Protein AF-0000000075575809 (afdb_homodimer)

Organism: Acetobacterium woodii (strain ATCC 29683 / DSM 1030 / JCM 2381 / KCTC 1655 / WB1) (NCBI:txid931626)

Structure (mmCIF, N/CA/C/O backbone):
data_AF-0000000075575809-model_v1
#
loop_
_entity.id
_entity.type
_entity.pdbx_description
1 polymer 'Phage protein'
#
loop_
_atom_site.group_PDB
_atom_site.id
_atom_site.type_symbol
_atom_site.label_atom_id
_atom_site.label_alt_id
_atom_site.label_comp_id
_atom_site.label_asym_id
_atom_site.label_entity_id
_atom_site.label_seq_id
_atom_site.pdbx_PDB_ins_code
_atom_site.Cartn_x
_atom_site.Cartn_y
_atom_site.Cartn_z
_atom_site.occupancy
_atom_site.B_iso_or_equiv
_atom_site.auth_seq_id
_atom_site.auth_comp_id
_atom_site.auth_asym_id
_atom_site.auth_atom_id
_atom_site.pdbx_PDB_model_num
ATOM 1 N N . MET A 1 1 ? -0.165 0.931 23.25 1 68.5 1 MET A N 1
ATOM 2 C CA . MET A 1 1 ? -0.424 1.181 21.844 1 68.5 1 MET A CA 1
ATOM 3 C C . MET A 1 1 ? -1.849 0.784 21.469 1 68.5 1 MET A C 1
ATOM 5 O O . MET A 1 1 ? -2.357 -0.233 21.938 1 68.5 1 MET A O 1
ATOM 9 N N . ILE A 1 2 ? -2.594 1.778 20.953 1 81.38 2 ILE A N 1
ATOM 10 C CA . ILE A 1 2 ? -3.982 1.48 20.625 1 81.38 2 ILE A CA 1
ATOM 11 C C . ILE A 1 2 ? -4.039 0.525 19.438 1 81.38 2 ILE A C 1
ATOM 13 O O . ILE A 1 2 ? -3.439 0.792 18.391 1 81.38 2 ILE A O 1
ATOM 17 N N . LYS A 1 3 ? -4.625 -0.598 19.688 1 85.5 3 LYS A N 1
ATOM 18 C CA . LYS A 1 3 ? -4.695 -1.633 18.672 1 85.5 3 LYS A CA 1
ATOM 19 C C . LYS A 1 3 ? -5.828 -1.353 17.688 1 85.5 3 LYS A C 1
ATOM 21 O O . LYS A 1 3 ? -6.898 -0.881 18.078 1 85.5 3 LYS A O 1
ATOM 26 N N . PRO A 1 4 ? -5.672 -1.709 16.406 1 91.62 4 PRO A N 1
ATOM 27 C CA . PRO A 1 4 ? -6.758 -1.592 15.438 1 91.62 4 PRO A CA 1
ATOM 28 C C . PRO A 1 4 ? -7.953 -2.48 15.773 1 91.62 4 PRO A C 1
ATOM 30 O O . PRO A 1 4 ? -7.82 -3.434 16.547 1 91.62 4 PRO A O 1
ATOM 33 N N . LEU A 1 5 ? -9.016 -2.145 15.219 1 93.31 5 LEU A N 1
ATOM 34 C CA . LEU A 1 5 ? -10.227 -2.93 15.453 1 93.31 5 LEU A CA 1
ATOM 35 C C . LEU A 1 5 ? -10.016 -4.383 15.039 1 93.31 5 LEU A C 1
ATOM 37 O O . LEU A 1 5 ? -9.398 -4.656 14.008 1 93.31 5 LEU A O 1
ATOM 41 N N . LYS A 1 6 ? -10.523 -5.266 15.961 1 94.62 6 LYS A N 1
ATOM 42 C CA . LYS A 1 6 ? -10.633 -6.648 15.508 1 94.62 6 LYS A CA 1
ATOM 43 C C . LYS A 1 6 ? -11.719 -6.789 14.438 1 94.62 6 LYS A C 1
ATOM 45 O O . LYS A 1 6 ? -12.633 -5.969 14.367 1 94.62 6 LYS A O 1
ATOM 50 N N . LEU A 1 7 ? -11.609 -7.812 13.594 1 95.81 7 LEU A N 1
ATOM 51 C CA . LEU A 1 7 ? -12.539 -8.008 12.484 1 95.81 7 LEU A CA 1
ATOM 52 C C . LEU A 1 7 ? -13.977 -8.07 12.984 1 95.81 7 LEU A C 1
ATOM 54 O O . LEU A 1 7 ? -14.883 -7.496 12.375 1 95.81 7 LEU A O 1
ATOM 58 N N . THR A 1 8 ? -14.164 -8.742 14.109 1 95.81 8 THR A N 1
ATOM 59 C CA . THR A 1 8 ? -15.5 -8.891 14.672 1 95.81 8 THR A CA 1
ATOM 60 C C . THR A 1 8 ? -16.062 -7.531 15.078 1 95.81 8 THR A C 1
ATOM 62 O O . THR A 1 8 ? -17.234 -7.238 14.812 1 95.81 8 THR A O 1
ATOM 65 N N . ASP A 1 9 ? -15.289 -6.664 15.695 1 96.06 9 ASP A N 1
ATOM 66 C CA . ASP A 1 9 ? -15.719 -5.332 16.109 1 96.06 9 ASP A CA 1
ATOM 67 C C . ASP A 1 9 ? -15.953 -4.43 14.906 1 96.06 9 ASP A C 1
ATOM 69 O O . ASP A 1 9 ? -16.859 -3.598 14.914 1 96.06 9 ASP A O 1
ATOM 73 N N . LEU A 1 10 ? -15.062 -4.578 13.891 1 97.12 10 LEU A N 1
ATOM 74 C CA . LEU A 1 10 ? -15.266 -3.828 12.656 1 97.12 10 LEU A CA 1
ATOM 75 C C . LEU A 1 10 ? -16.656 -4.109 12.078 1 97.12 10 LEU A C 1
ATOM 77 O O . LEU A 1 10 ? -17.391 -3.182 11.758 1 97.12 10 LEU A O 1
ATOM 81 N N . LYS A 1 11 ? -16.953 -5.414 11.961 1 97.19 11 LYS A N 1
ATOM 82 C CA . LYS A 1 11 ? -18.234 -5.797 11.383 1 97.19 11 LYS A CA 1
ATOM 83 C C . LYS A 1 11 ? -19.391 -5.242 12.211 1 97.19 11 LYS A C 1
ATOM 85 O O . LYS A 1 11 ? -20.406 -4.809 11.656 1 97.19 11 LYS A O 1
ATOM 90 N N . LYS A 1 12 ? -19.188 -5.254 13.547 1 97.06 12 LYS A N 1
ATOM 91 C CA . LYS A 1 12 ? -20.203 -4.684 14.422 1 97.06 12 LYS A CA 1
ATOM 92 C C . LYS A 1 12 ? -20.422 -3.205 14.117 1 97.06 12 LYS A C 1
ATOM 94 O O . LYS A 1 12 ? -21.578 -2.75 14.023 1 97.06 12 LYS A O 1
ATOM 99 N N . GLU A 1 13 ? -19.359 -2.439 13.984 1 96.81 13 GLU A N 1
ATOM 100 C CA . GLU A 1 13 ? -19.438 -1.016 13.68 1 96.81 13 GLU A CA 1
ATOM 101 C C . GLU A 1 13 ? -20.062 -0.786 12.305 1 96.81 13 GLU A C 1
ATOM 103 O O . GLU A 1 13 ? -20.875 0.123 12.125 1 96.81 13 GLU A O 1
ATOM 108 N N . LEU A 1 14 ? -19.75 -1.635 11.32 1 97.69 14 LEU A N 1
ATOM 109 C CA . LEU A 1 14 ? -20.25 -1.493 9.953 1 97.69 14 LEU A CA 1
ATOM 110 C C . LEU A 1 14 ? -21.75 -1.79 9.891 1 97.69 14 LEU A C 1
ATOM 112 O O . LEU A 1 14 ? -22.469 -1.184 9.102 1 97.69 14 LEU A O 1
ATOM 116 N N . ASN A 1 15 ? -22.141 -2.689 10.734 1 97.25 15 ASN A N 1
ATOM 117 C CA . ASN A 1 15 ? -23.547 -3.094 10.719 1 97.25 15 ASN A CA 1
ATOM 118 C C . ASN A 1 15 ? -24.453 -1.989 11.258 1 97.25 15 ASN A C 1
ATOM 120 O O . ASN A 1 15 ? -25.672 -2.043 11.086 1 97.25 15 ASN A O 1
ATOM 124 N N . LYS A 1 16 ? -23.859 -1.022 11.922 1 96.88 16 LYS A N 1
ATOM 125 C CA . LYS A 1 16 ? -24.625 0.131 12.391 1 96.88 16 LYS A CA 1
ATOM 126 C C . LYS A 1 16 ? -24.844 1.136 11.266 1 96.88 16 LYS A C 1
ATOM 128 O O . LYS A 1 16 ? -25.656 2.059 11.398 1 96.88 16 LYS A O 1
ATOM 133 N N . LEU A 1 17 ? -24.203 0.974 10.164 1 96.62 17 LEU A N 1
ATOM 134 C CA . LEU A 1 17 ? -24.266 1.908 9.047 1 96.62 17 LEU A CA 1
ATOM 135 C C . LEU A 1 17 ? -25.297 1.446 8.016 1 96.62 17 LEU A C 1
ATOM 137 O O . LEU A 1 17 ? -25.562 0.249 7.891 1 96.62 17 LEU A O 1
ATOM 141 N N . ASP A 1 18 ? -25.906 2.373 7.289 1 96.06 18 ASP A N 1
ATOM 142 C CA . ASP A 1 18 ? -26.844 1.995 6.234 1 96.06 18 ASP A CA 1
ATOM 143 C C . ASP A 1 18 ? -26.109 1.717 4.922 1 96.06 18 ASP A C 1
ATOM 145 O O . ASP A 1 18 ? -24.891 1.85 4.852 1 96.06 18 ASP A O 1
ATOM 149 N N . GLN A 1 19 ? -26.797 1.269 3.951 1 96.31 19 GLN A N 1
ATOM 150 C CA . GLN A 1 19 ? -26.203 0.85 2.682 1 96.31 19 GLN A CA 1
ATOM 151 C C . GLN A 1 19 ? -25.453 1.998 2.018 1 96.31 19 GLN A C 1
ATOM 153 O O . GLN A 1 19 ? -24.359 1.801 1.472 1 96.31 19 GLN A O 1
ATOM 158 N N . LYS A 1 20 ? -26.047 3.127 2.049 1 96.69 20 LYS A N 1
ATOM 159 C CA . LYS A 1 20 ? -25.438 4.297 1.427 1 96.69 20 LYS A CA 1
ATOM 160 C C . LYS A 1 20 ? -24.094 4.613 2.068 1 96.69 20 LYS A C 1
ATOM 162 O O . LYS A 1 20 ? -23.109 4.902 1.369 1 96.69 20 LYS A O 1
ATOM 167 N N . GLN A 1 21 ? -24 4.547 3.352 1 97.31 21 GLN A N 1
ATOM 168 C CA . GLN A 1 21 ? -22.781 4.812 4.094 1 97.31 21 GLN A CA 1
ATOM 169 C C . GLN A 1 21 ? -21.703 3.773 3.781 1 97.31 21 GLN A C 1
ATOM 171 O O . GLN A 1 21 ? -20.531 4.113 3.619 1 97.31 21 GLN A O 1
ATOM 176 N N . LEU A 1 22 ? -22.109 2.541 3.674 1 98.12 22 LEU A N 1
ATOM 177 C CA . LEU A 1 22 ? -21.188 1.468 3.359 1 98.12 22 LEU A CA 1
ATOM 178 C C . LEU A 1 22 ? -20.609 1.637 1.955 1 98.12 22 LEU A C 1
ATOM 180 O O . LEU A 1 22 ? -19.406 1.458 1.742 1 98.12 22 LEU A O 1
ATOM 184 N N . VAL A 1 23 ? -21.453 2.008 1.045 1 98.31 23 VAL A N 1
ATOM 185 C CA . VAL A 1 23 ? -21.016 2.227 -0.332 1 98.31 23 VAL A CA 1
ATOM 186 C C . VAL A 1 23 ? -20.016 3.377 -0.383 1 98.31 23 VAL A C 1
ATOM 188 O O . VAL A 1 23 ? -19 3.297 -1.085 1 98.31 23 VAL A O 1
ATOM 191 N N . GLU A 1 24 ? -20.25 4.395 0.406 1 97.44 24 GLU A N 1
ATOM 192 C CA . GLU A 1 24 ? -19.344 5.539 0.443 1 97.44 24 GLU A CA 1
ATOM 193 C C . GLU A 1 24 ? -17.984 5.152 1.02 1 97.44 24 GLU A C 1
ATOM 195 O O . GLU A 1 24 ? -16.953 5.637 0.563 1 97.44 24 GLU A O 1
ATOM 200 N N . ILE A 1 25 ? -18.016 4.328 2.006 1 97.44 25 ILE A N 1
ATOM 201 C CA . ILE A 1 25 ? -16.766 3.836 2.596 1 97.44 25 ILE A CA 1
ATOM 202 C C . ILE A 1 25 ? -15.969 3.074 1.544 1 97.44 25 ILE A C 1
ATOM 204 O O . ILE A 1 25 ? -14.773 3.33 1.361 1 97.44 25 ILE A O 1
ATOM 208 N N . ILE A 1 26 ? -16.609 2.156 0.831 1 98.31 26 ILE A N 1
ATOM 209 C CA . ILE A 1 26 ? -15.938 1.35 -0.18 1 98.31 26 ILE A CA 1
ATOM 210 C C . ILE A 1 26 ? -15.43 2.252 -1.303 1 98.31 26 ILE A C 1
ATOM 212 O O . ILE A 1 26 ? -14.305 2.078 -1.785 1 98.31 26 ILE A O 1
ATOM 216 N N . ALA A 1 27 ? -16.234 3.197 -1.677 1 97.88 27 ALA A N 1
ATOM 217 C CA . ALA A 1 27 ? -15.852 4.137 -2.727 1 97.88 27 ALA A CA 1
ATOM 218 C C . ALA A 1 27 ? -14.617 4.93 -2.322 1 97.88 27 ALA A C 1
ATOM 220 O O . ALA A 1 27 ? -13.727 5.16 -3.141 1 97.88 27 ALA A O 1
ATOM 221 N N . ASN A 1 28 ? -14.617 5.383 -1.083 1 96.25 28 ASN A N 1
ATOM 222 C CA . ASN A 1 28 ? -13.469 6.121 -0.577 1 96.25 28 ASN A CA 1
ATOM 223 C C . ASN A 1 28 ? -12.203 5.266 -0.582 1 96.25 28 ASN A C 1
ATOM 225 O O . ASN A 1 28 ? -11.133 5.738 -0.956 1 96.25 28 ASN A O 1
ATOM 229 N N . LEU A 1 29 ? -12.305 4.047 -0.163 1 97.56 29 LEU A N 1
ATOM 230 C CA . LEU A 1 29 ? -11.18 3.123 -0.213 1 97.56 29 LEU A CA 1
ATOM 231 C C . LEU A 1 29 ? -10.711 2.914 -1.649 1 97.56 29 LEU A C 1
ATOM 233 O O . LEU A 1 29 ? -9.508 2.936 -1.924 1 97.56 29 LEU A O 1
ATOM 237 N N . TYR A 1 30 ? -11.633 2.713 -2.545 1 97.5 30 TYR A N 1
ATOM 238 C CA . TYR A 1 30 ? -11.352 2.508 -3.961 1 97.5 30 TYR A CA 1
ATOM 239 C C . TYR A 1 30 ? -10.562 3.676 -4.535 1 97.5 30 TYR A C 1
ATOM 241 O O . TYR A 1 30 ? -9.609 3.477 -5.289 1 97.5 30 TYR A O 1
ATOM 249 N N . LYS A 1 31 ? -10.883 4.875 -4.156 1 95.88 31 LYS A N 1
ATOM 250 C CA . LYS A 1 31 ? -10.281 6.094 -4.688 1 95.88 31 LYS A CA 1
ATOM 251 C C . LYS A 1 31 ? -8.883 6.305 -4.133 1 95.88 31 LYS A C 1
ATOM 253 O O . LYS A 1 31 ? -8 6.816 -4.828 1 95.88 31 LYS A O 1
ATOM 258 N N . ASN A 1 32 ? -8.695 5.891 -2.924 1 94.56 32 ASN A N 1
ATOM 259 C CA . ASN A 1 32 ? -7.492 6.344 -2.23 1 94.56 32 ASN A CA 1
ATOM 260 C C . ASN A 1 32 ? -6.52 5.195 -1.98 1 94.56 32 ASN A C 1
ATOM 262 O O . ASN A 1 32 ? -5.434 5.402 -1.436 1 94.56 32 ASN A O 1
ATOM 266 N N . ASP A 1 33 ? -6.855 4.016 -2.389 1 95.62 33 ASP A N 1
ATOM 267 C CA . ASP A 1 33 ? -6.016 2.844 -2.162 1 95.62 33 ASP A CA 1
ATOM 268 C C . ASP A 1 33 ? -5.98 1.946 -3.396 1 95.62 33 ASP A C 1
ATOM 270 O O . ASP A 1 33 ? -6.969 1.275 -3.711 1 95.62 33 ASP A O 1
ATOM 274 N N . GLN A 1 34 ? -4.84 1.895 -3.982 1 94 34 GLN A N 1
ATOM 275 C CA . GLN A 1 34 ? -4.695 1.152 -5.23 1 94 34 GLN A CA 1
ATOM 276 C C . GLN A 1 34 ? -4.973 -0.334 -5.023 1 94 34 GLN A C 1
ATOM 278 O O . GLN A 1 34 ? -5.59 -0.981 -5.871 1 94 34 GLN A O 1
ATOM 283 N N . ARG A 1 35 ? -4.441 -0.902 -3.99 1 94.69 35 ARG A N 1
ATOM 284 C CA . ARG A 1 35 ? -4.684 -2.316 -3.727 1 94.69 35 ARG A CA 1
ATOM 285 C C . ARG A 1 35 ? -6.176 -2.596 -3.564 1 94.69 35 ARG A C 1
ATOM 287 O O . ARG A 1 35 ? -6.703 -3.547 -4.145 1 94.69 35 ARG A O 1
ATOM 294 N N . ALA A 1 36 ? -6.855 -1.771 -2.764 1 96.19 36 ALA A N 1
ATOM 295 C CA . ALA A 1 36 ? -8.305 -1.895 -2.615 1 96.19 36 ALA A CA 1
ATOM 296 C C . ALA A 1 36 ? -9.008 -1.801 -3.969 1 96.19 36 ALA A C 1
ATOM 298 O O . ALA A 1 36 ? -9.938 -2.557 -4.246 1 96.19 36 ALA A O 1
ATOM 299 N N . LYS A 1 37 ? -8.531 -0.915 -4.773 1 95.75 37 LYS A N 1
ATOM 300 C CA . LYS A 1 37 ? -9.078 -0.75 -6.117 1 95.75 37 LYS A CA 1
ATOM 301 C C . LYS A 1 37 ? -8.953 -2.039 -6.926 1 95.75 37 LYS A C 1
ATOM 303 O O . LYS A 1 37 ? -9.93 -2.504 -7.52 1 95.75 37 LYS A O 1
ATOM 308 N N . ASP A 1 38 ? -7.773 -2.609 -6.91 1 95.25 38 ASP A N 1
ATOM 309 C CA . ASP A 1 38 ? -7.535 -3.84 -7.66 1 95.25 38 ASP A CA 1
ATOM 310 C C . ASP A 1 38 ? -8.375 -4.988 -7.113 1 95.25 38 ASP A C 1
ATOM 312 O O . ASP A 1 38 ? -8.945 -5.77 -7.879 1 95.25 38 ASP A O 1
ATOM 316 N N . MET A 1 39 ? -8.469 -5.078 -5.797 1 95.5 39 MET A N 1
ATOM 317 C CA . MET A 1 39 ? -9.266 -6.125 -5.164 1 95.5 39 MET A CA 1
ATOM 318 C C . MET A 1 39 ? -10.734 -6.02 -5.582 1 95.5 39 MET A C 1
ATOM 320 O O . MET A 1 39 ? -11.367 -7.027 -5.891 1 95.5 39 MET A O 1
ATOM 324 N N . LEU A 1 40 ? -11.203 -4.812 -5.586 1 96.62 40 LEU A N 1
ATOM 325 C CA . LEU A 1 40 ? -12.602 -4.586 -5.934 1 96.62 40 LEU A CA 1
ATOM 326 C C . LEU A 1 40 ? -12.852 -4.871 -7.414 1 96.62 40 LEU A C 1
ATOM 328 O O . LEU A 1 40 ? -13.852 -5.488 -7.77 1 96.62 40 LEU A O 1
ATOM 332 N N . CYS A 1 41 ? -11.953 -4.496 -8.242 1 95.88 41 CYS A N 1
ATOM 333 C CA . CYS A 1 41 ? -12.094 -4.734 -9.68 1 95.88 41 CYS A CA 1
ATOM 334 C C . CYS A 1 41 ? -12.023 -6.227 -9.992 1 95.88 41 CYS A C 1
ATOM 336 O O . CYS A 1 41 ? -12.75 -6.719 -10.852 1 95.88 41 CYS A O 1
ATOM 338 N N . VAL A 1 42 ? -11.172 -6.934 -9.344 1 94.25 42 VAL A N 1
ATOM 339 C CA . VAL A 1 42 ? -11.078 -8.383 -9.508 1 94.25 42 VAL A CA 1
ATOM 340 C C . VAL A 1 42 ? -12.422 -9.023 -9.156 1 94.25 42 VAL A C 1
ATOM 342 O O . VAL A 1 42 ? -12.883 -9.938 -9.852 1 94.25 42 VAL A O 1
ATOM 345 N N . ARG A 1 43 ? -13.008 -8.516 -8.125 1 92.25 43 ARG A N 1
ATOM 346 C CA . ARG A 1 43 ? -14.266 -9.07 -7.629 1 92.25 43 ARG A CA 1
ATOM 347 C C . ARG A 1 43 ? -15.43 -8.711 -8.547 1 92.25 43 ARG A C 1
ATOM 349 O O . ARG A 1 43 ? -16.328 -9.523 -8.781 1 92.25 43 ARG A O 1
ATOM 356 N N . LEU A 1 44 ? -15.336 -7.527 -9.164 1 93.5 44 LEU A N 1
ATOM 357 C CA . LEU A 1 44 ? -16.547 -6.988 -9.781 1 93.5 44 LEU A CA 1
ATOM 358 C C . LEU A 1 44 ? -16.453 -7.062 -11.305 1 93.5 44 LEU A C 1
ATOM 360 O O . LEU A 1 44 ? -17.484 -7.055 -11.984 1 93.5 44 LEU A O 1
ATOM 364 N N . MET A 1 45 ? -15.266 -7.012 -11.914 1 91.06 45 MET A N 1
ATOM 365 C CA . MET A 1 45 ? -15.125 -6.895 -13.359 1 91.06 45 MET A CA 1
ATOM 366 C C . MET A 1 45 ? -14.891 -8.258 -14 1 91.06 45 MET A C 1
ATOM 368 O O . MET A 1 45 ? -14.945 -8.398 -15.219 1 91.06 45 MET A O 1
ATOM 372 N N . GLY A 1 46 ? -14.602 -9.297 -13.336 1 84.69 46 GLY A N 1
ATOM 373 C CA . GLY A 1 46 ? -14.57 -10.648 -13.867 1 84.69 46 GLY A CA 1
ATOM 374 C C . GLY A 1 46 ? -13.211 -11.039 -14.414 1 84.69 46 GLY A C 1
ATOM 375 O O . GLY A 1 46 ? -12.18 -10.508 -13.992 1 84.69 46 GLY A O 1
ATOM 376 N N . GLU A 1 47 ? -13.203 -11.914 -15.523 1 91.62 47 GLU A N 1
ATOM 377 C CA . GLU A 1 47 ? -12.008 -12.633 -15.961 1 91.62 47 GLU A CA 1
ATOM 378 C C . GLU A 1 47 ? -11.109 -11.742 -16.812 1 91.62 47 GLU A C 1
ATOM 380 O O . GLU A 1 47 ? -9.883 -11.836 -16.734 1 91.62 47 GLU A O 1
ATOM 385 N N . ALA A 1 48 ? -11.727 -10.906 -17.562 1 90 48 ALA A N 1
ATOM 386 C CA . ALA A 1 48 ? -10.922 -10.062 -18.438 1 90 48 ALA A CA 1
ATOM 387 C C . ALA A 1 48 ? -9.992 -9.156 -17.641 1 90 48 ALA A C 1
ATOM 389 O O . ALA A 1 48 ? -8.805 -9.039 -17.953 1 90 48 ALA A O 1
ATOM 390 N N . TYR A 1 49 ? -10.484 -8.523 -16.609 1 92.25 49 TYR A N 1
ATOM 391 C CA . TYR A 1 49 ? -9.664 -7.672 -15.75 1 92.25 49 TYR A CA 1
ATOM 392 C C . TYR A 1 49 ? -8.617 -8.492 -15.008 1 92.25 49 TYR A C 1
ATOM 394 O O . TYR A 1 49 ? -7.457 -8.078 -14.898 1 92.25 49 TYR A O 1
ATOM 402 N N . LYS A 1 50 ? -8.977 -9.609 -14.555 1 94.75 50 LYS A N 1
ATOM 403 C CA . LYS A 1 50 ? -8.055 -10.5 -13.852 1 94.75 50 LYS A CA 1
ATOM 404 C C . LYS A 1 50 ? -6.863 -10.859 -14.727 1 94.75 50 LYS A C 1
ATOM 406 O O . LYS A 1 50 ? -5.719 -10.82 -14.273 1 94.75 50 LYS A O 1
ATOM 411 N N . ASN A 1 51 ? -7.207 -11.18 -15.977 1 95.06 51 ASN A N 1
ATOM 412 C CA . ASN A 1 51 ? -6.152 -11.57 -16.906 1 95.06 51 ASN A CA 1
ATOM 413 C C . ASN A 1 51 ? -5.199 -10.406 -17.188 1 95.06 51 ASN A C 1
ATOM 415 O O . ASN A 1 51 ? -3.988 -10.609 -17.297 1 95.06 51 ASN A O 1
ATOM 419 N N . GLU A 1 52 ? -5.746 -9.281 -17.328 1 95 52 GLU A N 1
ATOM 420 C CA . GLU A 1 52 ? -4.918 -8.109 -17.578 1 95 52 GLU A CA 1
ATOM 421 C C . GLU A 1 52 ? -4.012 -7.816 -16.375 1 95 52 GLU A C 1
ATOM 423 O O . GLU A 1 52 ? -2.826 -7.527 -16.547 1 95 52 GLU A O 1
ATOM 428 N N . LEU A 1 53 ? -4.602 -7.863 -15.188 1 95.12 53 LEU A N 1
ATOM 429 C CA . LEU A 1 53 ? -3.832 -7.641 -13.961 1 95.12 53 LEU A CA 1
ATOM 430 C C . LEU A 1 53 ? -2.717 -8.672 -13.828 1 95.12 53 LEU A C 1
ATOM 432 O O . LEU A 1 53 ? -1.575 -8.32 -13.523 1 95.12 53 LEU A O 1
ATOM 436 N N . LEU A 1 54 ? -3.039 -9.914 -14.102 1 97 54 LEU A N 1
ATOM 437 C CA . LEU A 1 54 ? -2.062 -10.992 -14.039 1 97 54 LEU A CA 1
ATOM 438 C C . LEU A 1 54 ? -0.933 -10.766 -15.039 1 97 54 LEU A C 1
ATOM 440 O O . LEU A 1 54 ? 0.238 -10.984 -14.719 1 97 54 LEU A O 1
ATOM 444 N N . THR A 1 55 ? -1.281 -10.328 -16.188 1 97.31 55 THR A N 1
ATOM 445 C CA . THR A 1 55 ? -0.282 -10.047 -17.219 1 97.31 55 THR A CA 1
ATOM 446 C C . THR A 1 55 ? 0.684 -8.961 -16.75 1 97.31 55 THR A C 1
ATOM 448 O O . THR A 1 55 ? 1.896 -9.07 -16.938 1 97.31 55 THR A O 1
ATOM 451 N N . ALA A 1 56 ? 0.149 -7.941 -16.109 1 96.44 56 ALA A N 1
ATOM 452 C CA . ALA A 1 56 ? 0.997 -6.871 -15.578 1 96.44 56 ALA A CA 1
ATOM 453 C C . ALA A 1 56 ? 1.973 -7.41 -14.539 1 96.44 56 ALA A C 1
ATOM 455 O O . ALA A 1 56 ? 3.145 -7.027 -14.523 1 96.44 56 ALA A O 1
ATOM 456 N N . TYR A 1 57 ? 1.506 -8.281 -13.672 1 97.5 57 TYR A N 1
ATOM 457 C CA . TYR A 1 57 ? 2.367 -8.883 -12.664 1 97.5 57 TYR A CA 1
ATOM 458 C C . TYR A 1 57 ? 3.424 -9.773 -13.305 1 97.5 57 TYR A C 1
ATOM 460 O O . TYR A 1 57 ? 4.566 -9.82 -12.844 1 97.5 57 TYR A O 1
ATOM 468 N N . LYS A 1 58 ? 3.043 -10.492 -14.375 1 98.31 58 LYS A N 1
ATOM 469 C CA . LYS A 1 58 ? 4.004 -11.344 -15.078 1 98.31 58 LYS A CA 1
ATOM 470 C C . LYS A 1 58 ? 5.102 -10.508 -15.734 1 98.31 58 LYS A C 1
ATOM 472 O O . LYS A 1 58 ? 6.27 -10.906 -15.734 1 98.31 58 LYS A O 1
ATOM 477 N N . ILE A 1 59 ? 4.711 -9.375 -16.281 1 98.12 59 ILE A N 1
ATOM 478 C CA . ILE A 1 59 ? 5.688 -8.484 -16.891 1 98.12 59 ILE A CA 1
ATOM 479 C C . ILE A 1 59 ? 6.668 -7.988 -15.82 1 98.12 59 ILE A C 1
ATOM 481 O O . ILE A 1 59 ? 7.883 -8.008 -16.031 1 98.12 59 ILE A O 1
ATOM 485 N N . LYS A 1 60 ? 6.094 -7.598 -14.664 1 97.94 60 LYS A N 1
ATOM 486 C CA . LYS A 1 60 ? 6.949 -7.152 -13.57 1 97.94 60 LYS A CA 1
ATOM 487 C C . LYS A 1 60 ? 7.891 -8.266 -13.117 1 97.94 60 LYS A C 1
ATOM 489 O O . LYS A 1 60 ? 9.078 -8.023 -12.891 1 97.94 60 LYS A O 1
ATOM 494 N N . MET A 1 61 ? 7.383 -9.453 -13.023 1 98.5 61 MET A N 1
ATOM 495 C CA . MET A 1 61 ? 8.18 -10.617 -12.641 1 98.5 61 MET A CA 1
ATOM 496 C C . MET A 1 61 ? 9.297 -10.867 -13.641 1 98.5 61 MET A C 1
ATOM 498 O O . MET A 1 61 ? 10.453 -11.031 -13.25 1 98.5 61 MET A O 1
ATOM 502 N N . HIS A 1 62 ? 8.93 -10.875 -14.898 1 98.44 62 HIS A N 1
ATOM 503 C CA . HIS A 1 62 ? 9.914 -11.086 -15.953 1 98.44 62 HIS A CA 1
ATOM 504 C C . HIS A 1 62 ? 11.031 -10.047 -15.883 1 98.44 62 HIS A C 1
ATOM 506 O O . HIS A 1 62 ? 12.211 -10.383 -15.984 1 98.44 62 HIS A O 1
ATOM 512 N N . ASP A 1 63 ? 10.648 -8.805 -15.625 1 98 63 ASP A N 1
ATOM 513 C CA . ASP A 1 63 ? 11.609 -7.703 -15.594 1 98 63 ASP A CA 1
ATOM 514 C C . ASP A 1 63 ? 12.562 -7.844 -14.406 1 98 63 ASP A C 1
ATOM 516 O O . ASP A 1 63 ? 13.711 -7.395 -14.477 1 98 63 ASP A O 1
ATOM 520 N N . ILE A 1 64 ? 12.117 -8.422 -13.297 1 98 64 ILE A N 1
ATOM 521 C CA . ILE A 1 64 ? 12.984 -8.641 -12.148 1 98 64 ILE A CA 1
ATOM 522 C C . ILE A 1 64 ? 14.078 -9.641 -12.508 1 98 64 ILE A C 1
ATOM 524 O O . ILE A 1 64 ? 15.234 -9.461 -12.141 1 98 64 ILE A O 1
ATOM 528 N N . PHE A 1 65 ? 13.719 -10.664 -13.328 1 98.19 65 PHE A N 1
ATOM 529 C CA . PHE A 1 65 ? 14.672 -11.703 -13.688 1 98.19 65 PHE A CA 1
ATOM 530 C C . PHE A 1 65 ? 15.508 -11.273 -14.891 1 98.19 65 PHE A C 1
ATOM 532 O O . PHE A 1 65 ? 16.688 -11.633 -15 1 98.19 65 PHE A O 1
ATOM 539 N N . PHE A 1 66 ? 14.859 -10.469 -15.75 1 97.56 66 PHE A N 1
ATOM 540 C CA . PHE A 1 66 ? 15.5 -10.086 -17 1 97.56 66 PHE A CA 1
ATOM 541 C C . PHE A 1 66 ? 15.32 -8.594 -17.266 1 97.56 66 PHE A C 1
ATOM 543 O O . PHE A 1 66 ? 14.656 -8.203 -18.234 1 97.56 66 PHE A O 1
ATOM 550 N N . PRO A 1 67 ? 16.031 -7.84 -16.5 1 95.75 67 PRO A N 1
ATOM 551 C CA . PRO A 1 67 ? 15.945 -6.398 -16.75 1 95.75 67 PRO A CA 1
ATOM 552 C C . PRO A 1 67 ? 16.469 -5.996 -18.125 1 95.75 67 PRO A C 1
ATOM 554 O O . PRO A 1 67 ? 17.328 -6.688 -18.688 1 95.75 67 PRO A O 1
ATOM 557 N N . ARG A 1 68 ? 16.016 -4.914 -18.562 1 91.75 68 ARG A N 1
ATOM 558 C CA . ARG A 1 68 ? 16.266 -4.504 -19.953 1 91.75 68 ARG A CA 1
ATOM 559 C C . ARG A 1 68 ? 17.703 -4.02 -20.125 1 91.75 68 ARG A C 1
ATOM 561 O O . ARG A 1 68 ? 18.344 -4.297 -21.141 1 91.75 68 ARG A O 1
ATOM 568 N N . PHE A 1 69 ? 18.344 -3.393 -19.297 1 89.88 69 PHE A N 1
ATOM 569 C CA . PHE A 1 69 ? 19.562 -2.635 -19.562 1 89.88 69 PHE A CA 1
ATOM 570 C C . PHE A 1 69 ? 20.734 -3.23 -18.797 1 89.88 69 PHE A C 1
ATOM 572 O O . PHE A 1 69 ? 21.891 -3.016 -19.172 1 89.88 69 PHE A O 1
ATOM 579 N N . ILE A 1 70 ? 20.469 -3.906 -17.766 1 87.75 70 ILE A N 1
ATOM 580 C CA . ILE A 1 70 ? 21.562 -4.406 -16.938 1 87.75 70 ILE A CA 1
ATOM 581 C C . ILE A 1 70 ? 21.312 -5.871 -16.594 1 87.75 70 ILE A C 1
ATOM 583 O O . ILE A 1 70 ? 20.172 -6.285 -16.375 1 87.75 70 ILE A O 1
ATOM 587 N N . GLN A 1 71 ? 22.438 -6.633 -16.594 1 88.06 71 GLN A N 1
ATOM 588 C CA . GLN A 1 71 ? 22.344 -8.016 -16.141 1 88.06 71 GLN A CA 1
ATOM 589 C C . GLN A 1 71 ? 22.734 -8.148 -14.68 1 88.06 71 GLN A C 1
ATOM 591 O O . GLN A 1 71 ? 23.859 -7.793 -14.305 1 88.06 71 GLN A O 1
ATOM 596 N N . THR A 1 72 ? 21.812 -8.477 -13.906 1 92.06 72 THR A N 1
ATOM 597 C CA . THR A 1 72 ? 22.047 -8.656 -12.477 1 92.06 72 THR A CA 1
ATOM 598 C C . THR A 1 72 ? 21.375 -9.922 -11.969 1 92.06 72 THR A C 1
ATOM 600 O O . THR A 1 72 ? 20.547 -10.516 -12.672 1 92.06 72 THR A O 1
ATOM 603 N N . ILE A 1 73 ? 21.859 -10.367 -10.773 1 95.06 73 ILE A N 1
ATOM 604 C CA . ILE A 1 73 ? 21.141 -11.445 -10.094 1 95.06 73 ILE A CA 1
ATOM 605 C C . ILE A 1 73 ? 19.766 -10.961 -9.648 1 95.06 73 ILE A C 1
ATOM 607 O O . ILE A 1 73 ? 19.656 -9.891 -9.047 1 95.06 73 ILE A O 1
ATOM 611 N N . PRO A 1 74 ? 18.797 -11.648 -10.008 1 97.62 74 PRO A N 1
ATOM 612 C CA . PRO A 1 74 ? 17.453 -11.172 -9.688 1 97.62 74 PRO A CA 1
ATOM 613 C C . PRO A 1 74 ? 17.188 -11.102 -8.188 1 97.62 74 PRO A C 1
ATOM 615 O O . PRO A 1 74 ? 17.641 -11.961 -7.438 1 97.62 74 PRO A O 1
ATOM 618 N N . SER A 1 75 ? 16.547 -10.133 -7.777 1 97.69 75 SER A N 1
ATOM 619 C CA . SER A 1 75 ? 16.078 -10.062 -6.398 1 97.69 75 SER A CA 1
ATOM 620 C C . SER A 1 75 ? 14.93 -11.031 -6.152 1 97.69 75 SER A C 1
ATOM 622 O O . SER A 1 75 ? 13.773 -10.734 -6.465 1 97.69 75 SER A O 1
ATOM 624 N N . LEU A 1 76 ? 15.203 -12.125 -5.492 1 98.44 76 LEU A N 1
ATOM 625 C CA . LEU A 1 76 ? 14.18 -13.125 -5.211 1 98.44 76 LEU A CA 1
ATOM 626 C C . LEU A 1 76 ? 13.148 -12.586 -4.23 1 98.44 76 LEU A C 1
ATOM 628 O O . LEU A 1 76 ? 11.969 -12.938 -4.312 1 98.44 76 LEU A O 1
ATOM 632 N N . LYS A 1 77 ? 13.664 -11.719 -3.393 1 98.12 77 LYS A N 1
ATOM 633 C CA . LYS A 1 77 ? 12.766 -11.078 -2.434 1 98.12 77 LYS A CA 1
ATOM 634 C C . LYS A 1 77 ? 11.695 -10.258 -3.145 1 98.12 77 LYS A C 1
ATOM 636 O O . LYS A 1 77 ? 10.508 -10.398 -2.871 1 98.12 77 LYS A O 1
ATOM 641 N N . SER A 1 78 ? 12.086 -9.438 -4.094 1 98.12 78 SER A N 1
ATOM 642 C CA . SER A 1 78 ? 11.164 -8.594 -4.844 1 98.12 78 SER A CA 1
ATOM 643 C C . SER A 1 78 ? 10.203 -9.43 -5.684 1 98.12 78 SER A C 1
ATOM 645 O O . SER A 1 78 ? 9.023 -9.102 -5.797 1 98.12 78 SER A O 1
ATOM 647 N N . ALA A 1 79 ? 10.727 -10.469 -6.262 1 98.56 79 ALA A N 1
ATOM 648 C CA . ALA A 1 79 ? 9.898 -11.344 -7.098 1 98.56 79 ALA A CA 1
ATOM 649 C C . ALA A 1 79 ? 8.82 -12.039 -6.27 1 98.56 79 ALA A C 1
ATOM 651 O O . ALA A 1 79 ? 7.648 -12.055 -6.652 1 98.56 79 ALA A O 1
ATOM 652 N N . LYS A 1 80 ? 9.227 -12.547 -5.137 1 98.75 80 LYS A N 1
ATOM 653 C CA . LYS A 1 80 ? 8.273 -13.258 -4.277 1 98.75 80 LYS A CA 1
ATOM 654 C C . LYS A 1 80 ? 7.234 -12.297 -3.709 1 98.75 80 LYS A C 1
ATOM 656 O O . LYS A 1 80 ? 6.098 -12.703 -3.438 1 98.75 80 LYS A O 1
ATOM 661 N N . ALA A 1 81 ? 7.672 -11.055 -3.543 1 98.06 81 ALA A N 1
ATOM 662 C CA . ALA A 1 81 ? 6.73 -10.047 -3.062 1 98.06 81 ALA A CA 1
ATOM 663 C C . ALA A 1 81 ? 5.562 -9.875 -4.031 1 98.06 81 ALA A C 1
ATOM 665 O O . ALA A 1 81 ? 4.434 -9.609 -3.609 1 98.06 81 ALA A O 1
ATOM 666 N N . LEU A 1 82 ? 5.781 -10.07 -5.328 1 98.25 82 LEU A N 1
ATOM 667 C CA . LEU A 1 82 ? 4.715 -9.992 -6.324 1 98.25 82 LEU A CA 1
ATOM 668 C C . LEU A 1 82 ? 3.691 -11.102 -6.113 1 98.25 82 LEU A C 1
ATOM 670 O O . LEU A 1 82 ? 2.49 -10.883 -6.297 1 98.25 82 LEU A O 1
ATOM 674 N N . ILE A 1 83 ? 4.188 -12.234 -5.715 1 98.56 83 ILE A N 1
ATOM 675 C CA . ILE A 1 83 ? 3.309 -13.375 -5.484 1 98.56 83 ILE A CA 1
ATOM 676 C C . ILE A 1 83 ? 2.455 -13.125 -4.242 1 98.56 83 ILE A C 1
ATOM 678 O O . ILE A 1 83 ? 1.246 -13.367 -4.254 1 98.56 83 ILE A O 1
ATOM 682 N N . THR A 1 84 ? 3.145 -12.633 -3.25 1 97.31 84 THR A N 1
ATOM 683 C CA . THR A 1 84 ? 2.424 -12.297 -2.029 1 97.31 84 THR A CA 1
ATOM 684 C C . THR A 1 84 ? 1.319 -11.281 -2.316 1 97.31 84 THR A C 1
ATOM 686 O O . THR A 1 84 ? 0.194 -11.43 -1.834 1 97.31 84 THR A O 1
ATOM 689 N N . GLU A 1 85 ? 1.627 -10.328 -3.125 1 96.19 85 GLU A N 1
ATOM 690 C CA . GLU A 1 85 ? 0.68 -9.266 -3.453 1 96.19 85 GLU A CA 1
ATOM 691 C C . GLU A 1 85 ? -0.504 -9.812 -4.25 1 96.19 85 GLU A C 1
ATOM 693 O O . GLU A 1 85 ? -1.659 -9.523 -3.93 1 96.19 85 GLU A O 1
ATOM 698 N N . ILE A 1 86 ? -0.209 -10.594 -5.285 1 96.94 86 ILE A N 1
ATOM 699 C CA . ILE A 1 86 ? -1.285 -11.031 -6.164 1 96.94 86 ILE A CA 1
ATOM 700 C C . ILE A 1 86 ? -2.209 -11.984 -5.41 1 96.94 86 ILE A C 1
ATOM 702 O O . ILE A 1 86 ? -3.412 -12.039 -5.676 1 96.94 86 ILE A O 1
ATOM 706 N N . LYS A 1 87 ? -1.646 -12.695 -4.414 1 95.44 87 LYS A N 1
ATOM 707 C CA . LYS A 1 87 ? -2.461 -13.602 -3.611 1 95.44 87 LYS A CA 1
ATOM 708 C C . LYS A 1 87 ? -3.445 -12.828 -2.74 1 95.44 87 LYS A C 1
ATOM 710 O O . LYS A 1 87 ? -4.535 -13.32 -2.436 1 95.44 87 LYS A O 1
ATOM 715 N N . LYS A 1 88 ? -3.061 -11.633 -2.408 1 93.88 88 LYS A N 1
ATOM 716 C CA . LYS A 1 88 ? -3.939 -10.797 -1.597 1 93.88 88 LYS A CA 1
ATOM 717 C C . LYS A 1 88 ? -5.012 -10.133 -2.455 1 93.88 88 LYS A C 1
ATOM 719 O O . LYS A 1 88 ? -6.129 -9.898 -1.988 1 93.88 88 LYS A O 1
ATOM 724 N N . ILE A 1 89 ? -4.719 -9.852 -3.641 1 94.06 89 ILE A N 1
ATOM 725 C CA . ILE A 1 89 ? -5.57 -9.047 -4.504 1 94.06 89 ILE A CA 1
ATOM 726 C C . ILE A 1 89 ? -6.457 -9.953 -5.352 1 94.06 89 ILE A C 1
ATOM 728 O O . ILE A 1 89 ? -7.609 -9.617 -5.637 1 94.06 89 ILE A O 1
ATOM 732 N N . GLY A 1 90 ? -5.891 -11.031 -5.762 1 92.5 90 GLY A N 1
ATOM 733 C CA . GLY A 1 90 ? -6.535 -11.875 -6.758 1 92.5 90 GLY A CA 1
ATOM 734 C C . GLY A 1 90 ? -7.098 -13.156 -6.18 1 92.5 90 GLY A C 1
ATOM 735 O O . GLY A 1 90 ? -7.316 -13.258 -4.969 1 92.5 90 GLY A O 1
ATOM 736 N N . ASP A 1 91 ? -7.551 -14.078 -7.027 1 91.81 91 ASP A N 1
ATOM 737 C CA . ASP A 1 91 ? -8.055 -15.375 -6.602 1 91.81 91 ASP A CA 1
ATOM 738 C C . ASP A 1 91 ? -6.949 -16.422 -6.621 1 91.81 91 ASP A C 1
ATOM 740 O O . ASP A 1 91 ? -5.793 -16.109 -6.906 1 91.81 91 ASP A O 1
ATOM 744 N N . ASP A 1 92 ? -7.25 -17.609 -6.301 1 92.81 92 ASP A N 1
ATOM 745 C CA . ASP A 1 92 ? -6.285 -18.688 -6.148 1 92.81 92 ASP A CA 1
ATOM 746 C C . ASP A 1 92 ? -5.57 -18.969 -7.465 1 92.81 92 ASP A C 1
ATOM 748 O O . ASP A 1 92 ? -4.375 -19.281 -7.477 1 92.81 92 ASP A O 1
ATOM 752 N N . GLN A 1 93 ? -6.27 -18.875 -8.539 1 94.25 93 GLN A N 1
ATOM 753 C CA . GLN A 1 93 ? -5.68 -19.203 -9.828 1 94.25 93 GLN A CA 1
ATOM 754 C C . GLN A 1 93 ? -4.613 -18.188 -10.227 1 94.25 93 GLN A C 1
ATOM 756 O O . GLN A 1 93 ? -3.596 -18.547 -10.82 1 94.25 93 GLN A O 1
ATOM 761 N N . MET A 1 94 ? -4.863 -16.953 -9.922 1 96.38 94 MET A N 1
ATOM 762 C CA . MET A 1 94 ? -3.879 -15.906 -10.203 1 96.38 94 MET A CA 1
ATOM 763 C C . MET A 1 94 ? -2.59 -16.156 -9.43 1 96.38 94 MET A C 1
ATOM 765 O O . MET A 1 94 ? -1.494 -15.984 -9.969 1 96.38 94 MET A O 1
ATOM 769 N N . GLY A 1 95 ? -2.752 -16.562 -8.188 1 97.38 95 GLY A N 1
ATOM 770 C CA . GLY A 1 95 ? -1.585 -16.922 -7.395 1 97.38 95 GLY A CA 1
ATOM 771 C C . GLY A 1 95 ? -0.811 -18.094 -7.965 1 97.38 95 GLY A C 1
ATOM 772 O O . GLY A 1 95 ? 0.415 -18.031 -8.086 1 97.38 95 GLY A O 1
ATOM 773 N N . LEU A 1 96 ? -1.545 -19.125 -8.344 1 97.88 96 LEU A N 1
ATOM 774 C CA . LEU A 1 96 ? -0.931 -20.312 -8.922 1 97.88 96 LEU A CA 1
ATOM 775 C C . LEU A 1 96 ? -0.136 -19.969 -10.172 1 97.88 96 LEU A C 1
ATOM 777 O O . LEU A 1 96 ? 0.992 -20.422 -10.352 1 97.88 96 LEU A O 1
ATOM 781 N N . GLU A 1 97 ? -0.752 -19.141 -10.977 1 98.12 97 GLU A N 1
ATOM 782 C CA . GLU A 1 97 ? -0.112 -18.734 -12.219 1 98.12 97 GLU A CA 1
ATOM 783 C C . GLU A 1 97 ? 1.229 -18.047 -11.953 1 98.12 97 GLU A C 1
ATOM 785 O O . GLU A 1 97 ? 2.232 -18.375 -12.594 1 98.12 97 GLU A O 1
ATOM 790 N N . LEU A 1 98 ? 1.206 -17.156 -10.992 1 98.69 98 LEU A N 1
ATOM 791 C CA . LEU A 1 98 ? 2.424 -16.391 -10.781 1 98.69 98 LEU A CA 1
ATOM 792 C C . LEU A 1 98 ? 3.471 -17.219 -10.039 1 98.69 98 LEU A C 1
ATOM 794 O O . LEU A 1 98 ? 4.672 -17.031 -10.242 1 98.69 98 LEU A O 1
ATOM 798 N N . MET A 1 99 ? 3.053 -18.156 -9.195 1 98.69 99 MET A N 1
ATOM 799 C CA . MET A 1 99 ? 3.979 -19.078 -8.523 1 98.69 99 MET A CA 1
ATOM 800 C C . MET A 1 99 ? 4.762 -19.891 -9.547 1 98.69 99 MET A C 1
ATOM 802 O O . MET A 1 99 ? 5.988 -19.969 -9.484 1 98.69 99 MET A O 1
ATOM 806 N N . LEU A 1 100 ? 4.016 -20.469 -10.508 1 98.81 100 LEU A N 1
ATOM 807 C CA . LEU A 1 100 ? 4.688 -21.281 -11.531 1 98.81 100 LEU A CA 1
ATOM 808 C C . LEU A 1 100 ? 5.578 -20.406 -12.406 1 98.81 100 LEU A C 1
ATOM 810 O O . LEU A 1 100 ? 6.691 -20.797 -12.75 1 98.81 100 LEU A O 1
ATOM 814 N N . TYR A 1 101 ? 5.07 -19.234 -12.734 1 98.88 101 TYR A N 1
ATOM 815 C CA . TYR A 1 101 ? 5.824 -18.344 -13.602 1 98.88 101 TYR A CA 1
ATOM 816 C C . TYR A 1 101 ? 7.121 -17.906 -12.938 1 98.88 101 TYR A C 1
ATOM 818 O O . TYR A 1 101 ? 8.141 -17.734 -13.602 1 98.88 101 TYR A O 1
ATOM 826 N N . TYR A 1 102 ? 7.09 -17.703 -11.609 1 98.88 102 TYR A N 1
ATOM 827 C CA . TYR A 1 102 ? 8.297 -17.406 -10.836 1 98.88 102 TYR A CA 1
ATOM 828 C C . TYR A 1 102 ? 9.352 -18.484 -11.047 1 98.88 102 TYR A C 1
ATOM 830 O O . TYR A 1 102 ? 10.508 -18.188 -11.336 1 98.88 102 TYR A O 1
ATOM 838 N N . VAL A 1 103 ? 8.969 -19.766 -10.938 1 98.94 103 VAL A N 1
ATOM 839 C CA . VAL A 1 103 ? 9.891 -20.875 -11.086 1 98.94 103 VAL A CA 1
ATOM 840 C C . VAL A 1 103 ? 10.391 -20.953 -12.523 1 98.94 103 VAL A C 1
ATOM 842 O O . VAL A 1 103 ? 11.578 -21.188 -12.766 1 98.94 103 VAL A O 1
ATOM 845 N N . GLU A 1 104 ? 9.477 -20.703 -13.461 1 98.88 104 GLU A N 1
ATOM 846 C CA . GLU A 1 104 ? 9.844 -20.688 -14.875 1 98.88 104 GLU A CA 1
ATOM 847 C C . GLU A 1 104 ? 10.891 -19.609 -15.164 1 98.88 104 GLU A C 1
ATOM 849 O O . GLU A 1 104 ? 11.844 -19.859 -15.906 1 98.88 104 GLU A O 1
ATOM 854 N N . CYS A 1 105 ? 10.68 -18.453 -14.617 1 98.75 105 CYS A N 1
ATOM 855 C CA . CYS A 1 105 ? 11.633 -17.375 -14.812 1 98.75 105 CYS A CA 1
ATOM 856 C C . CYS A 1 105 ? 12.984 -17.719 -14.211 1 98.75 105 CYS A C 1
ATOM 858 O O . CYS A 1 105 ? 14.023 -17.516 -14.844 1 98.75 105 CYS A O 1
ATOM 860 N N . GLY A 1 106 ? 12.953 -18.234 -12.992 1 98.5 106 GLY A N 1
ATOM 861 C CA . GLY A 1 106 ? 14.203 -18.656 -12.375 1 98.5 106 GLY A CA 1
ATOM 862 C C . GLY A 1 106 ? 14.914 -19.75 -13.172 1 98.5 106 GLY A C 1
ATOM 863 O O . GLY A 1 106 ? 16.141 -19.688 -13.352 1 98.5 106 GLY A O 1
ATOM 864 N N . ASN A 1 107 ? 14.133 -20.703 -13.633 1 98.62 107 ASN A N 1
ATOM 865 C CA . ASN A 1 107 ? 14.664 -21.781 -14.453 1 98.62 107 ASN A CA 1
ATOM 866 C C . ASN A 1 107 ? 15.281 -21.25 -15.742 1 98.62 107 ASN A C 1
ATOM 868 O O . ASN A 1 107 ? 16.391 -21.656 -16.109 1 98.62 107 ASN A O 1
ATOM 872 N N . LYS A 1 108 ? 14.586 -20.375 -16.359 1 98.19 108 LYS A N 1
ATOM 873 C CA . LYS A 1 108 ? 15.102 -19.75 -17.578 1 98.19 108 LYS A CA 1
ATOM 874 C C . LYS A 1 108 ? 16.375 -18.969 -17.297 1 98.19 108 LYS A C 1
ATOM 876 O O . LYS A 1 108 ? 17.312 -18.969 -18.094 1 98.19 108 LYS A O 1
ATOM 881 N N . PHE A 1 109 ? 16.438 -18.328 -16.188 1 98.25 109 PHE A N 1
ATOM 882 C CA . PHE A 1 109 ? 17.578 -17.5 -15.82 1 98.25 109 PHE A CA 1
ATOM 883 C C . PHE A 1 109 ? 18.828 -18.359 -15.664 1 98.25 109 PHE A C 1
ATOM 885 O O . PHE A 1 109 ? 19.875 -18.062 -16.25 1 98.25 109 PHE A O 1
ATOM 892 N N . THR A 1 110 ? 18.75 -19.469 -14.891 1 96.94 110 THR A N 1
ATOM 893 C CA . THR A 1 110 ? 19.922 -20.312 -14.664 1 96.94 110 THR A CA 1
ATOM 894 C C . THR A 1 110 ? 20.328 -21.031 -15.945 1 96.94 110 THR A C 1
ATOM 896 O O . THR A 1 110 ? 21.516 -21.266 -16.172 1 96.94 110 THR A O 1
ATOM 899 N N . ASN A 1 111 ? 19.328 -21.328 -16.812 1 97.06 111 ASN A N 1
ATOM 900 C CA . ASN A 1 111 ? 19.656 -21.922 -18.109 1 97.06 111 ASN A CA 1
ATOM 901 C C . ASN A 1 111 ? 20.422 -20.938 -19 1 97.06 111 ASN A C 1
ATOM 903 O O . ASN A 1 111 ? 21.297 -21.344 -19.75 1 97.06 111 ASN A O 1
ATOM 907 N N . ALA A 1 112 ? 20.078 -19.719 -18.812 1 95.5 112 ALA A N 1
ATOM 908 C CA . ALA A 1 112 ? 20.656 -18.688 -19.672 1 95.5 112 ALA A CA 1
ATOM 909 C C . ALA A 1 112 ? 22.016 -18.25 -19.141 1 95.5 112 ALA A C 1
ATOM 911 O O . ALA A 1 112 ? 22.922 -17.969 -19.938 1 95.5 112 ALA A O 1
ATOM 912 N N . TYR A 1 113 ? 22.172 -18.297 -17.812 1 95.06 113 TYR A N 1
ATOM 913 C CA . TYR A 1 113 ? 23.359 -17.609 -17.297 1 95.06 113 TYR A CA 1
ATOM 914 C C . TYR A 1 113 ? 24.203 -18.562 -16.438 1 95.06 113 TYR A C 1
ATOM 916 O O . TYR A 1 113 ? 25.281 -18.188 -15.977 1 95.06 113 TYR A O 1
ATOM 924 N N . GLY A 1 114 ? 23.797 -19.75 -16.281 1 93.81 114 GLY A N 1
ATOM 925 C CA . GLY A 1 114 ? 24.578 -20.75 -15.539 1 93.81 114 GLY A CA 1
ATOM 926 C C . GLY A 1 114 ? 24.156 -20.859 -14.086 1 93.81 114 GLY A C 1
ATOM 927 O O . GLY A 1 114 ? 23.156 -20.266 -13.664 1 93.81 114 GLY A O 1
ATOM 928 N N . ASP A 1 115 ? 24.906 -21.578 -13.312 1 92.5 115 ASP A N 1
ATOM 929 C CA . ASP A 1 115 ? 24.594 -21.875 -11.914 1 92.5 115 ASP A CA 1
ATOM 930 C C . ASP A 1 115 ? 24.719 -20.625 -11.047 1 92.5 115 ASP A C 1
ATOM 932 O O . ASP A 1 115 ? 25.641 -19.828 -11.234 1 92.5 115 ASP A O 1
ATOM 936 N N . ILE A 1 116 ? 23.844 -20.531 -10.188 1 93.06 116 ILE A N 1
ATOM 937 C CA . ILE A 1 116 ? 23.875 -19.391 -9.289 1 93.06 116 ILE A CA 1
ATOM 938 C C . ILE A 1 116 ? 24.375 -19.828 -7.914 1 93.06 116 ILE A C 1
ATOM 940 O O . ILE A 1 116 ? 25.594 -19.938 -7.695 1 93.06 116 ILE A O 1
ATOM 944 N N . ASP A 1 117 ? 23.453 -19.984 -6.887 1 94.19 117 ASP A N 1
ATOM 945 C CA . ASP A 1 117 ? 23.859 -20.484 -5.578 1 94.19 117 ASP A CA 1
ATOM 946 C C . ASP A 1 117 ? 22.734 -21.281 -4.93 1 94.19 117 ASP A C 1
ATOM 948 O O . ASP A 1 117 ? 21.641 -21.406 -5.492 1 94.19 117 ASP A O 1
ATOM 952 N N . GLU A 1 118 ? 22.969 -21.875 -3.789 1 95.25 118 GLU A N 1
ATOM 953 C CA . GLU A 1 118 ? 22.031 -22.75 -3.096 1 95.25 118 GLU A CA 1
ATOM 954 C C . GLU A 1 118 ? 20.766 -22 -2.707 1 95.25 118 GLU A C 1
ATOM 956 O O . GLU A 1 118 ? 19.656 -22.531 -2.824 1 95.25 118 GLU A O 1
ATOM 961 N N . ALA A 1 119 ? 20.953 -20.797 -2.262 1 96.44 119 ALA A N 1
ATOM 962 C CA . ALA A 1 119 ? 19.797 -20 -1.842 1 96.44 119 ALA A CA 1
ATOM 963 C C . ALA A 1 119 ? 18.844 -19.75 -3.006 1 96.44 119 ALA A C 1
ATOM 965 O O . ALA A 1 119 ? 17.625 -19.781 -2.83 1 96.44 119 ALA A O 1
ATOM 966 N N . PHE A 1 120 ? 19.406 -19.594 -4.172 1 97.62 120 PHE A N 1
ATOM 967 C CA . PHE A 1 120 ? 18.625 -19.391 -5.387 1 97.62 120 PHE A CA 1
ATOM 968 C C . PHE A 1 120 ? 17.781 -20.625 -5.707 1 97.62 120 PHE A C 1
ATOM 970 O O . PHE A 1 120 ? 16.562 -20.516 -5.859 1 97.62 120 PHE A O 1
ATOM 977 N N . TYR A 1 121 ? 18.391 -21.75 -5.652 1 97.81 121 TYR A N 1
ATOM 978 C CA . TYR A 1 121 ? 17.688 -22.969 -6.02 1 97.81 121 TYR A CA 1
ATOM 979 C C . TYR A 1 121 ? 16.688 -23.359 -4.941 1 97.81 121 TYR A C 1
ATOM 981 O O . TYR A 1 121 ? 15.609 -23.891 -5.242 1 97.81 121 TYR A O 1
ATOM 989 N N . ASN A 1 122 ? 17.047 -23.125 -3.729 1 98 122 ASN A N 1
ATOM 990 C CA . ASN A 1 122 ? 16.109 -23.391 -2.641 1 98 122 ASN A CA 1
ATOM 991 C C . ASN A 1 122 ? 14.852 -22.547 -2.771 1 98 122 ASN A C 1
ATOM 993 O O . ASN A 1 122 ? 13.758 -23.016 -2.465 1 98 122 ASN A O 1
ATOM 997 N N . SER A 1 123 ? 15 -21.359 -3.229 1 98.5 123 SER A N 1
ATOM 998 C CA . SER A 1 123 ? 13.867 -20.469 -3.43 1 98.5 123 SER A CA 1
ATOM 999 C C . SER A 1 123 ? 12.945 -20.984 -4.531 1 98.5 123 SER A C 1
ATOM 1001 O O . SER A 1 123 ? 11.727 -21 -4.371 1 98.5 123 SER A O 1
ATOM 1003 N N . LEU A 1 124 ? 13.516 -21.453 -5.602 1 98.69 124 LEU A N 1
ATOM 1004 C CA . LEU A 1 124 ? 12.727 -21.984 -6.715 1 98.69 124 LEU A CA 1
ATOM 1005 C C . LEU A 1 124 ? 12.008 -23.266 -6.32 1 98.69 124 LEU A C 1
ATOM 1007 O O . LEU A 1 124 ? 10.812 -23.406 -6.574 1 98.69 124 LEU A O 1
ATOM 1011 N N . THR A 1 125 ? 12.805 -24.125 -5.637 1 98.75 125 THR A N 1
ATOM 1012 C CA . THR A 1 125 ? 12.203 -25.391 -5.258 1 98.75 125 THR A CA 1
ATOM 1013 C C . THR A 1 125 ? 11.133 -25.188 -4.191 1 98.75 125 THR A C 1
ATOM 1015 O O . THR A 1 125 ? 10.094 -25.859 -4.215 1 98.75 125 THR A O 1
ATOM 1018 N N . GLY A 1 126 ? 11.422 -24.312 -3.316 1 98.81 126 GLY A N 1
ATOM 1019 C CA . GLY A 1 126 ? 10.414 -24 -2.312 1 98.81 126 GLY A CA 1
ATOM 1020 C C . GLY A 1 126 ? 9.133 -23.438 -2.904 1 98.81 126 GLY A C 1
ATOM 1021 O O . GLY A 1 126 ? 8.031 -23.828 -2.49 1 98.81 126 GLY A O 1
ATOM 1022 N N . MET A 1 127 ? 9.242 -22.625 -3.869 1 98.88 127 MET A N 1
ATOM 1023 C CA . MET A 1 127 ? 8.07 -22.062 -4.523 1 98.88 127 MET A CA 1
ATOM 1024 C C . MET A 1 127 ? 7.332 -23.109 -5.34 1 98.88 127 MET A C 1
ATOM 1026 O O . MET A 1 127 ? 6.102 -23.141 -5.355 1 98.88 127 MET A O 1
ATOM 1030 N N . TYR A 1 128 ? 8.062 -23.953 -5.98 1 98.88 128 TYR A N 1
ATOM 1031 C CA . TYR A 1 128 ? 7.445 -25.031 -6.75 1 98.88 128 TYR A CA 1
ATOM 1032 C C . TYR A 1 128 ? 6.66 -25.969 -5.844 1 98.88 128 TYR A C 1
ATOM 1034 O O . TYR A 1 128 ? 5.559 -26.406 -6.188 1 98.88 128 TYR A O 1
ATOM 1042 N N . ALA A 1 129 ? 7.254 -26.203 -4.688 1 98.81 129 ALA A N 1
ATOM 1043 C CA . ALA A 1 129 ? 6.539 -27.031 -3.719 1 98.81 129 ALA A CA 1
ATOM 1044 C C . ALA A 1 129 ? 5.23 -26.375 -3.295 1 98.81 129 ALA A C 1
ATOM 1046 O O . ALA A 1 129 ? 4.191 -27.031 -3.213 1 98.81 129 ALA A O 1
ATOM 1047 N N . GLN A 1 130 ? 5.266 -25.125 -3.02 1 98.56 130 GLN A N 1
ATOM 1048 C CA . GLN A 1 130 ? 4.051 -24.406 -2.662 1 98.56 130 GLN A CA 1
ATOM 1049 C C . GLN A 1 130 ? 3.025 -24.453 -3.791 1 98.56 130 GLN A C 1
ATOM 1051 O O . GLN A 1 130 ? 1.831 -24.625 -3.541 1 98.56 130 GLN A O 1
ATOM 1056 N N . PHE A 1 131 ? 3.48 -24.281 -4.996 1 98.44 131 PHE A N 1
ATOM 1057 C CA . PHE A 1 131 ? 2.633 -24.344 -6.18 1 98.44 131 PHE A CA 1
ATOM 1058 C C . PHE A 1 131 ? 1.927 -25.703 -6.266 1 98.44 131 PHE A C 1
ATOM 1060 O O . PHE A 1 131 ? 0.7 -25.75 -6.383 1 98.44 131 PHE A O 1
ATOM 1067 N N . VAL A 1 132 ? 2.719 -26.734 -6.125 1 98.12 132 VAL A N 1
ATOM 1068 C CA . VAL A 1 132 ? 2.172 -28.078 -6.234 1 98.12 132 VAL A CA 1
ATOM 1069 C C . VAL A 1 132 ? 1.171 -28.328 -5.105 1 98.12 132 VAL A C 1
ATOM 1071 O O . VAL A 1 132 ? 0.079 -28.859 -5.336 1 98.12 132 VAL A O 1
ATOM 1074 N N . ASN A 1 133 ? 1.541 -27.938 -3.924 1 97.88 133 ASN A N 1
ATOM 1075 C CA . ASN A 1 133 ? 0.657 -28.125 -2.779 1 97.88 133 ASN A CA 1
ATOM 1076 C C . ASN A 1 133 ? -0.663 -27.375 -2.963 1 97.88 133 ASN A C 1
ATOM 1078 O O . ASN A 1 133 ? -1.731 -27.922 -2.672 1 97.88 133 ASN A O 1
ATOM 1082 N N . GLN A 1 134 ? -0.583 -26.219 -3.416 1 97.25 134 GLN A N 1
ATOM 1083 C CA . GLN A 1 134 ? -1.792 -25.438 -3.619 1 97.25 134 GLN A CA 1
ATOM 1084 C C . GLN A 1 134 ? -2.631 -26 -4.766 1 97.25 134 GLN A C 1
ATOM 1086 O O . GLN A 1 134 ? -3.861 -25.984 -4.699 1 97.25 134 GLN A O 1
ATOM 1091 N N . LEU A 1 135 ? -1.988 -26.391 -5.824 1 96.69 135 LEU A N 1
ATOM 1092 C CA . LEU A 1 135 ? -2.682 -27.031 -6.934 1 96.69 135 LEU A CA 1
ATOM 1093 C C . LEU A 1 135 ? -3.451 -28.266 -6.453 1 96.69 135 LEU A C 1
ATOM 1095 O O . LEU A 1 135 ? -4.605 -28.469 -6.832 1 96.69 135 LEU A O 1
ATOM 1099 N N . ASN A 1 136 ? -2.834 -29.031 -5.641 1 96 136 ASN A N 1
ATOM 1100 C CA . ASN A 1 136 ? -3.467 -30.219 -5.105 1 96 136 ASN A CA 1
ATOM 1101 C C . ASN A 1 136 ? -4.629 -29.891 -4.176 1 96 136 ASN A C 1
ATOM 1103 O O . ASN A 1 136 ? -5.66 -30.547 -4.191 1 96 136 ASN A O 1
ATOM 1107 N N . ALA A 1 137 ? -4.488 -28.844 -3.385 1 94.69 137 ALA A N 1
ATOM 1108 C CA . ALA A 1 137 ? -5.488 -28.469 -2.389 1 94.69 137 ALA A CA 1
ATOM 1109 C C . ALA A 1 137 ? -6.711 -27.844 -3.051 1 94.69 137 ALA A C 1
ATOM 1111 O O . ALA A 1 137 ? -7.844 -28.078 -2.635 1 94.69 137 ALA A O 1
ATOM 1112 N N . ASN A 1 138 ? -6.504 -27.047 -4.09 1 88.56 138 ASN A N 1
ATOM 1113 C CA . ASN A 1 138 ? -7.598 -26.219 -4.586 1 88.56 138 ASN A CA 1
ATOM 1114 C C . ASN A 1 138 ? -7.852 -26.453 -6.07 1 88.56 138 ASN A C 1
ATOM 1116 O O . ASN A 1 138 ? -8.75 -25.844 -6.656 1 88.56 138 ASN A O 1
ATOM 1120 N N . GLY A 1 139 ? -7.109 -27.297 -6.645 1 85.81 139 GLY A N 1
ATOM 1121 C CA . GLY A 1 139 ? -7.188 -27.453 -8.086 1 85.81 139 GLY A CA 1
ATOM 1122 C C . GLY A 1 139 ? -8.172 -28.531 -8.508 1 85.81 139 GLY A C 1
ATOM 1123 O O . GLY A 1 139 ? -8.859 -29.109 -7.672 1 85.81 139 GLY A O 1
ATOM 1124 N N . THR A 1 140 ? -8.383 -28.547 -9.758 1 88 140 THR A N 1
ATOM 1125 C CA . THR A 1 140 ? -9.133 -29.562 -10.477 1 88 140 THR A CA 1
ATOM 1126 C C . THR A 1 140 ? -8.328 -30.094 -11.664 1 88 140 THR A C 1
ATOM 1128 O O . THR A 1 140 ? -7.258 -29.547 -11.977 1 88 140 THR A O 1
ATOM 1131 N N . VAL A 1 141 ? -8.844 -31.078 -12.211 1 91.12 141 VAL A N 1
ATOM 1132 C CA . VAL A 1 141 ? -8.203 -31.625 -13.406 1 91.12 141 VAL A CA 1
ATOM 1133 C C . VAL A 1 141 ? -8.125 -30.562 -14.484 1 91.12 141 VAL A C 1
ATOM 1135 O O . VAL A 1 141 ? -7.109 -30.438 -15.18 1 91.12 141 VAL A O 1
ATOM 1138 N N . SER A 1 142 ? -9.18 -29.797 -14.555 1 91.56 142 SER A N 1
ATOM 1139 C CA . SER A 1 142 ? -9.234 -28.75 -15.578 1 91.56 142 SER A CA 1
ATOM 1140 C C . SER A 1 142 ? -8.156 -27.703 -15.336 1 91.56 142 SER A C 1
ATOM 1142 O O . SER A 1 142 ? -7.535 -27.219 -16.281 1 91.56 142 SER A O 1
ATOM 1144 N N . ILE A 1 143 ? -7.898 -27.375 -14.133 1 92.62 143 ILE A N 1
ATOM 1145 C CA . ILE A 1 143 ? -6.883 -26.391 -13.789 1 92.62 143 ILE A CA 1
ATOM 1146 C C . ILE A 1 143 ? -5.492 -26.953 -14.055 1 92.62 143 ILE A C 1
ATOM 1148 O O . ILE A 1 143 ? -4.629 -26.281 -14.617 1 92.62 143 ILE A O 1
ATOM 1152 N N . TYR A 1 144 ? -5.348 -28.234 -13.672 1 94.5 144 TYR A N 1
ATOM 1153 C CA . TYR A 1 144 ? -4.062 -28.891 -13.891 1 94.5 144 TYR A CA 1
ATOM 1154 C C . TYR A 1 144 ? -3.707 -28.906 -15.367 1 94.5 144 TYR A C 1
ATOM 1156 O O . TYR A 1 144 ? -2.551 -28.688 -15.742 1 94.5 144 TYR A O 1
ATOM 1164 N N . LEU A 1 145 ? -4.613 -29.156 -16.219 1 94.38 145 LEU A N 1
ATOM 1165 C CA . LEU A 1 145 ? -4.367 -29.297 -17.641 1 94.38 145 LEU A CA 1
ATOM 1166 C C . LEU A 1 145 ? -3.828 -28 -18.234 1 94.38 145 LEU A C 1
ATOM 11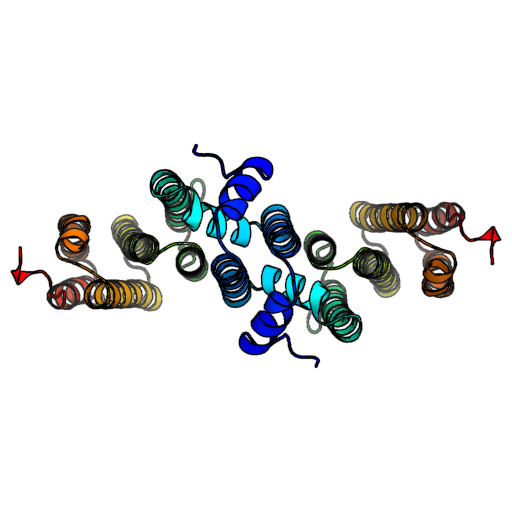68 O O . LEU A 1 145 ? -3.074 -28.016 -19.203 1 94.38 145 LEU A O 1
ATOM 1172 N N . LYS A 1 146 ? -4.137 -26.906 -17.562 1 94.19 146 LYS A N 1
ATOM 1173 C CA . LYS A 1 146 ? -3.619 -25.609 -18 1 94.19 146 LYS A CA 1
ATOM 1174 C C . LYS A 1 146 ? -2.115 -25.516 -17.766 1 94.19 146 LYS A C 1
ATOM 1176 O O . LYS A 1 146 ? -1.426 -24.734 -18.422 1 94.19 146 LYS A O 1
ATOM 1181 N N . TYR A 1 147 ? -1.661 -26.344 -16.828 1 96.81 147 TYR A N 1
ATOM 1182 C CA . TYR A 1 147 ? -0.274 -26.203 -16.406 1 96.81 147 TYR A CA 1
ATOM 1183 C C . TYR A 1 147 ? 0.565 -27.391 -16.859 1 96.81 147 TYR A C 1
ATOM 1185 O O . TYR A 1 147 ? 1.797 -27.344 -16.812 1 96.81 147 TYR A O 1
ATOM 1193 N N . LYS A 1 148 ? -0.064 -28.453 -17.312 1 96.44 148 LYS A N 1
ATOM 1194 C CA . LYS A 1 148 ? 0.596 -29.719 -17.562 1 96.44 148 LYS A CA 1
ATOM 1195 C C . LYS A 1 148 ? 1.787 -29.562 -18.5 1 96.44 148 LYS A C 1
ATOM 1197 O O . LYS A 1 148 ? 2.896 -29.984 -18.188 1 96.44 148 LYS A O 1
ATOM 1202 N N . GLU A 1 149 ? 1.525 -28.922 -19.609 1 97.38 149 GLU A N 1
ATOM 1203 C CA . GLU A 1 149 ? 2.594 -28.75 -20.594 1 97.38 149 GLU A CA 1
ATOM 1204 C C . GLU A 1 149 ? 3.717 -27.875 -20.031 1 97.38 149 GLU A C 1
ATOM 1206 O O . GLU A 1 149 ? 4.895 -28.156 -20.266 1 97.38 149 GLU A O 1
ATOM 1211 N N . ARG A 1 150 ? 3.326 -26.859 -19.344 1 98.25 150 ARG A N 1
ATOM 1212 C CA . ARG A 1 150 ? 4.301 -25.953 -18.75 1 98.25 150 ARG A CA 1
ATOM 1213 C C . ARG A 1 150 ? 5.145 -26.672 -17.703 1 98.25 150 ARG A C 1
ATOM 1215 O O . ARG A 1 150 ? 6.359 -26.469 -17.625 1 98.25 150 ARG A O 1
ATOM 1222 N N . ILE A 1 151 ? 4.527 -27.516 -16.953 1 98.12 151 ILE A N 1
ATOM 1223 C CA . ILE A 1 151 ? 5.219 -28.297 -15.93 1 98.12 151 ILE A CA 1
ATOM 1224 C C . ILE A 1 151 ? 6.188 -29.266 -16.594 1 98.12 151 ILE A C 1
ATOM 1226 O O . ILE A 1 151 ? 7.344 -29.391 -16.172 1 98.12 151 ILE A O 1
ATOM 1230 N N . ASN A 1 152 ? 5.719 -29.922 -17.641 1 97.12 152 ASN A N 1
ATOM 1231 C CA . ASN A 1 152 ? 6.582 -30.844 -18.359 1 97.12 152 ASN A CA 1
ATOM 1232 C C . ASN A 1 152 ? 7.809 -30.125 -18.938 1 97.12 152 ASN A C 1
ATOM 1234 O O . ASN A 1 152 ? 8.93 -30.641 -18.844 1 97.12 152 ASN A O 1
ATOM 1238 N N . ASP A 1 153 ? 7.602 -28.984 -19.484 1 98.31 153 ASP A N 1
ATOM 1239 C CA . ASP A 1 153 ? 8.695 -28.188 -20.047 1 98.31 153 ASP A CA 1
ATOM 1240 C C . ASP A 1 153 ? 9.68 -27.781 -18.953 1 98.31 153 ASP A C 1
ATOM 1242 O O . ASP A 1 153 ? 10.898 -27.797 -19.172 1 98.31 153 ASP A O 1
ATOM 1246 N N . LEU A 1 154 ? 9.156 -27.406 -17.844 1 98.62 154 LEU A N 1
ATOM 1247 C CA . LEU A 1 154 ? 9.977 -27 -16.703 1 98.62 154 LEU A CA 1
ATOM 1248 C C . LEU A 1 154 ? 10.867 -28.141 -16.219 1 98.62 154 LEU A C 1
ATOM 1250 O O . LEU A 1 154 ? 12.07 -27.953 -16.047 1 98.62 154 LEU A O 1
ATOM 1254 N N . VAL A 1 155 ? 10.297 -29.281 -16.094 1 98 155 VAL A N 1
ATOM 1255 C CA . VAL A 1 155 ? 11.031 -30.453 -15.641 1 98 155 VAL A CA 1
ATOM 1256 C C . VAL A 1 155 ? 12.094 -30.828 -16.672 1 98 155 VAL A C 1
ATOM 1258 O O . VAL A 1 155 ? 13.25 -31.047 -16.328 1 98 155 VAL A O 1
ATOM 1261 N N . ALA A 1 156 ? 11.711 -30.828 -17.906 1 98 156 ALA A N 1
ATOM 1262 C CA . ALA A 1 156 ? 12.633 -31.203 -18.984 1 98 156 ALA A CA 1
ATOM 1263 C C . ALA A 1 156 ? 13.805 -30.234 -19.047 1 98 156 ALA A C 1
ATOM 1265 O O . ALA A 1 156 ? 14.961 -30.656 -19.172 1 98 156 ALA A O 1
ATOM 1266 N N . SER A 1 157 ? 13.523 -28.969 -18.891 1 98 157 SER A N 1
ATOM 1267 C CA . SER A 1 157 ? 14.547 -27.953 -19.078 1 98 157 SER A CA 1
ATOM 1268 C C . SER A 1 157 ? 15.414 -27.797 -17.844 1 98 157 SER A C 1
ATOM 1270 O O . SER A 1 157 ? 16.438 -27.109 -17.859 1 98 157 SER A O 1
ATOM 1272 N N . SER A 1 158 ? 15 -28.422 -16.797 1 97.88 158 SER A N 1
ATOM 1273 C CA . SER A 1 158 ? 15.766 -28.328 -15.555 1 97.88 158 SER A CA 1
ATOM 1274 C C . SER A 1 158 ? 16.625 -29.562 -15.328 1 97.88 158 SER A C 1
ATOM 1276 O O . SER A 1 158 ? 17.422 -29.609 -14.398 1 97.88 158 SER A O 1
ATOM 1278 N N . ALA A 1 159 ? 16.516 -30.609 -16.156 1 95 159 ALA A N 1
ATOM 1279 C CA . ALA A 1 159 ? 17.078 -31.953 -15.961 1 95 159 ALA A CA 1
ATOM 1280 C C . ALA A 1 159 ? 18.594 -31.891 -15.844 1 95 159 ALA A C 1
ATOM 1282 O O . ALA A 1 159 ? 19.188 -32.688 -15.102 1 95 159 ALA A O 1
ATOM 1283 N N . HIS A 1 160 ? 19.266 -30.984 -16.453 1 93.38 160 HIS A N 1
ATOM 1284 C CA . HIS A 1 160 ? 20.719 -30.953 -16.531 1 93.38 160 HIS A CA 1
ATOM 1285 C C . HIS A 1 160 ? 21.312 -29.969 -15.523 1 93.38 160 HIS A C 1
ATOM 1287 O O . HIS A 1 160 ? 22.531 -29.812 -15.453 1 93.38 160 HIS A O 1
ATOM 1293 N N . ILE A 1 161 ? 20.469 -29.266 -14.867 1 93.12 161 ILE A N 1
ATOM 1294 C CA . ILE A 1 161 ? 20.938 -28.25 -13.938 1 93.12 161 ILE A CA 1
ATOM 1295 C C . ILE A 1 161 ? 21.453 -28.906 -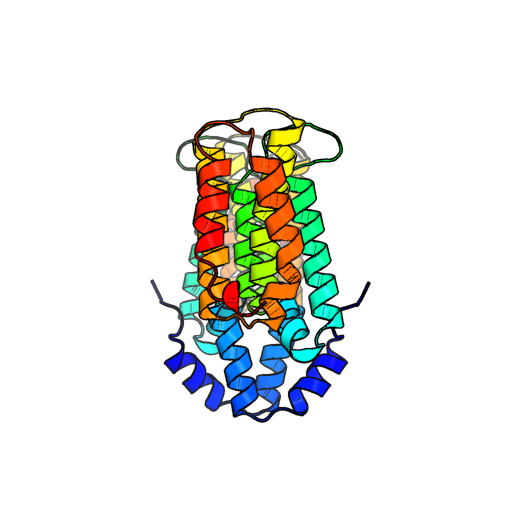12.656 1 93.12 161 ILE A C 1
ATOM 1297 O O . ILE A 1 161 ? 20.891 -29.891 -12.188 1 93.12 161 ILE A O 1
ATOM 1301 N N . GLY A 1 162 ? 22.484 -28.5 -12.047 1 85.19 162 GLY A N 1
ATOM 1302 C CA . GLY A 1 162 ? 23.141 -29.047 -10.875 1 85.19 162 GLY A CA 1
ATOM 1303 C C . GLY A 1 162 ? 22.344 -28.844 -9.594 1 85.19 162 GLY A C 1
ATOM 1304 O O . GLY A 1 162 ? 21.203 -28.406 -9.633 1 85.19 162 GLY A O 1
ATOM 1305 N N . TRP A 1 163 ? 22.938 -29.422 -8.328 1 89 163 TRP A N 1
ATOM 1306 C CA . TRP A 1 163 ? 22.438 -29.219 -6.977 1 89 163 TRP A CA 1
ATOM 1307 C C . TRP A 1 163 ? 21.188 -30.078 -6.723 1 89 163 TRP A C 1
ATOM 1309 O O . TRP A 1 163 ? 20.5 -29.891 -5.723 1 89 163 TRP A O 1
ATOM 1319 N N . GLY A 1 164 ? 20.906 -30.953 -7.715 1 94.44 164 GLY A N 1
ATOM 1320 C CA . GLY A 1 164 ? 19.719 -31.766 -7.551 1 94.44 164 GLY A CA 1
ATOM 1321 C C . GLY A 1 164 ? 18.438 -31.016 -7.891 1 94.44 164 GLY A C 1
ATOM 1322 O O . GLY A 1 164 ? 17.344 -31.484 -7.574 1 94.44 164 GLY A O 1
ATOM 1323 N N . TYR A 1 165 ? 18.562 -29.875 -8.453 1 97.12 165 TYR A N 1
ATOM 1324 C CA . TYR A 1 165 ? 17.453 -28.984 -8.766 1 97.12 165 TYR A CA 1
ATOM 1325 C C . TYR A 1 165 ? 16.453 -29.656 -9.695 1 97.12 165 TYR A C 1
ATOM 1327 O O . TYR A 1 165 ? 15.266 -29.797 -9.359 1 97.12 165 TYR A O 1
ATOM 1335 N N . GLY A 1 166 ? 16.906 -30.172 -10.836 1 96.62 166 GLY A N 1
ATOM 1336 C CA . GLY A 1 166 ? 16.031 -30.859 -11.781 1 96.62 166 GLY A CA 1
ATOM 1337 C C . GLY A 1 166 ? 15.352 -32.062 -11.203 1 96.62 166 GLY A C 1
ATOM 1338 O O . GLY A 1 166 ? 14.172 -32.312 -11.445 1 96.62 166 GLY A O 1
ATOM 1339 N N . ASP A 1 167 ? 16.109 -32.844 -10.43 1 97.12 167 ASP A N 1
ATOM 1340 C CA . ASP A 1 167 ? 15.57 -34.031 -9.781 1 97.12 167 ASP A CA 1
ATOM 1341 C C . ASP A 1 167 ? 14.43 -33.656 -8.828 1 97.12 167 ASP A C 1
ATOM 1343 O O . ASP A 1 167 ? 13.414 -34.344 -8.789 1 97.12 167 ASP A O 1
ATOM 1347 N N . TYR A 1 168 ? 14.672 -32.594 -8.102 1 98.12 168 TYR A N 1
ATOM 1348 C CA . TYR A 1 168 ? 13.641 -32.188 -7.16 1 98.12 168 TYR A CA 1
ATOM 1349 C C . TYR A 1 168 ? 12.352 -31.812 -7.891 1 98.12 168 TYR A C 1
ATOM 1351 O O . TYR A 1 168 ? 11.266 -32.219 -7.48 1 98.12 168 TYR A O 1
ATOM 1359 N N . LEU A 1 169 ? 12.438 -31.016 -8.938 1 98.44 169 LEU A N 1
ATOM 1360 C CA . LEU A 1 169 ? 11.266 -30.594 -9.695 1 98.44 169 LEU A CA 1
ATOM 1361 C C . LEU A 1 169 ? 10.516 -31.797 -10.25 1 98.44 169 LEU A C 1
ATOM 1363 O O . LEU A 1 169 ? 9.289 -31.859 -10.188 1 98.44 169 LEU A O 1
ATOM 1367 N N . ALA A 1 170 ? 11.32 -32.719 -10.797 1 97.5 170 ALA A N 1
ATOM 1368 C CA . ALA A 1 170 ? 10.719 -33.938 -11.344 1 97.5 170 ALA A CA 1
ATOM 1369 C C . ALA A 1 170 ? 9.984 -34.719 -10.266 1 97.5 170 ALA A C 1
ATOM 1371 O O . ALA A 1 170 ? 8.82 -35.094 -10.438 1 97.5 170 ALA A O 1
ATOM 1372 N N . ASP A 1 171 ? 10.672 -34.938 -9.148 1 97.81 171 ASP A N 1
ATOM 1373 C CA . ASP A 1 171 ? 10.094 -35.688 -8.047 1 97.81 171 ASP A CA 1
ATOM 1374 C C . ASP A 1 171 ? 8.836 -35 -7.504 1 97.81 171 ASP A C 1
ATOM 1376 O O . ASP A 1 171 ? 7.824 -35.656 -7.262 1 97.81 171 ASP A O 1
ATOM 1380 N N . LYS A 1 172 ? 8.906 -33.719 -7.309 1 98.19 172 LYS A N 1
ATOM 1381 C CA . LYS A 1 172 ? 7.777 -32.969 -6.773 1 98.19 172 LYS A CA 1
ATOM 1382 C C . LYS A 1 172 ? 6.594 -33 -7.734 1 98.19 172 LYS A C 1
ATOM 1384 O O . LYS A 1 172 ? 5.438 -33.031 -7.305 1 98.19 172 LYS A O 1
ATOM 1389 N N . SER A 1 173 ? 6.832 -33.031 -9.016 1 97.31 173 SER A N 1
ATOM 1390 C CA . SER A 1 173 ? 5.773 -33.062 -10.023 1 97.31 173 SER A CA 1
ATOM 1391 C C . SER A 1 173 ? 4.992 -34.375 -9.961 1 97.31 173 SER A C 1
ATOM 1393 O O . SER A 1 173 ? 3.811 -34.406 -10.305 1 97.31 173 SER A O 1
ATOM 1395 N N . LEU A 1 174 ? 5.645 -35.438 -9.5 1 95.88 174 LEU A N 1
ATOM 1396 C CA . LEU A 1 174 ? 4.992 -36.719 -9.383 1 95.88 174 LEU A CA 1
ATOM 1397 C C . LEU A 1 174 ? 3.971 -36.719 -8.25 1 95.88 174 LEU A C 1
ATOM 1399 O O . LEU A 1 174 ? 3.119 -37.594 -8.164 1 95.88 174 LEU A O 1
ATOM 1403 N N . GLU A 1 175 ? 4.062 -35.719 -7.414 1 96.25 175 GLU A N 1
ATOM 1404 C CA . GLU A 1 175 ? 3.143 -35.625 -6.285 1 96.25 175 GLU A CA 1
ATOM 1405 C C . GLU A 1 175 ? 1.832 -34.938 -6.703 1 96.25 175 GLU A C 1
ATOM 1407 O O . GLU A 1 175 ? 0.893 -34.875 -5.91 1 96.25 175 GLU A O 1
ATOM 1412 N N . ILE A 1 176 ? 1.713 -34.469 -7.93 1 95.88 176 ILE A N 1
ATOM 1413 C CA . ILE A 1 176 ? 0.492 -33.844 -8.406 1 95.88 176 ILE A CA 1
ATOM 1414 C C . ILE A 1 176 ? -0.626 -34.875 -8.516 1 95.88 176 ILE A C 1
ATOM 1416 O O . ILE A 1 176 ? -0.465 -35.906 -9.172 1 95.88 176 ILE A O 1
ATOM 1420 N N . GLU A 1 177 ? -1.716 -34.625 -7.879 1 90.88 177 GLU A N 1
ATOM 1421 C CA . GLU A 1 177 ? -2.787 -35.594 -7.664 1 90.88 177 GLU A CA 1
ATOM 1422 C C . GLU A 1 177 ? -3.641 -35.75 -8.914 1 90.88 177 GLU A C 1
ATOM 1424 O O . GLU A 1 177 ? -4.398 -36.719 -9.031 1 90.88 177 GLU A O 1
ATOM 1429 N N . TRP A 1 178 ? -3.514 -34.938 -9.836 1 83.81 178 TRP A N 1
ATOM 1430 C CA . TRP A 1 178 ? -4.395 -34.906 -11 1 83.81 178 TRP A CA 1
ATOM 1431 C C . TRP A 1 178 ? -3.754 -35.656 -12.172 1 83.81 178 TRP A C 1
ATOM 1433 O O . TRP A 1 178 ? -4.332 -35.719 -13.258 1 83.81 178 TRP A O 1
ATOM 1443 N N . LEU A 1 179 ? -2.545 -36.156 -12.047 1 73 179 LEU A N 1
ATOM 1444 C CA . LEU A 1 179 ? -1.741 -36.812 -13.07 1 73 179 LEU A CA 1
ATOM 1445 C C . LEU A 1 179 ? -2.482 -38.031 -13.648 1 73 179 LEU A C 1
ATOM 1447 O O . LEU A 1 179 ? -2.439 -38.25 -14.859 1 73 179 LEU A O 1
ATOM 1451 N N . GLU A 1 180 ? -3.123 -38.75 -12.766 1 69.06 180 GLU A N 1
ATOM 1452 C CA . GLU A 1 180 ? -3.711 -40.031 -13.156 1 69.06 180 GLU A CA 1
ATOM 1453 C C . GLU A 1 180 ? -5.035 -39.812 -13.891 1 69.06 180 GLU A C 1
ATOM 1455 O O . GLU A 1 180 ? -5.543 -40.75 -14.523 1 69.06 180 GLU A O 1
ATOM 1460 N N . GLU A 1 181 ? -5.52 -38.625 -13.836 1 67.5 181 GLU A N 1
ATOM 1461 C CA . GLU A 1 181 ? -6.824 -38.375 -14.453 1 67.5 181 GLU A CA 1
ATOM 1462 C C . GLU A 1 181 ? -6.68 -37.875 -15.883 1 67.5 181 GLU A C 1
ATOM 1464 O O . GLU A 1 181 ? -7.68 -37.656 -16.578 1 67.5 181 GLU A O 1
ATOM 1469 N N . VAL A 1 182 ? -5.477 -37.906 -16.141 1 65.25 182 VAL A N 1
ATOM 1470 C CA . VAL A 1 182 ? -5.285 -37.406 -17.5 1 65.25 182 VAL A CA 1
ATOM 1471 C C . VAL A 1 182 ? -4.312 -38.312 -18.25 1 65.25 182 VAL A C 1
ATOM 1473 O O . VAL A 1 182 ? -3.377 -38.844 -17.656 1 65.25 182 VAL A O 1
ATOM 1476 N N . MET B 1 1 ? -5.734 -2.061 -22.969 1 68.81 1 MET B N 1
ATOM 1477 C CA . MET B 1 1 ? -5.613 -2.311 -21.531 1 68.81 1 MET B CA 1
ATOM 1478 C C . MET B 1 1 ? -6.941 -2.082 -20.828 1 68.81 1 MET B C 1
ATOM 1480 O O . MET B 1 1 ? -7.668 -1.138 -21.141 1 68.81 1 MET B O 1
ATOM 1484 N N . ILE B 1 2 ? -7.43 -3.143 -20.156 1 81.75 2 ILE B N 1
ATOM 1485 C CA . ILE B 1 2 ? -8.719 -3.01 -19.5 1 81.75 2 ILE B CA 1
ATOM 1486 C C . ILE B 1 2 ? -8.602 -2.047 -18.312 1 81.75 2 ILE B C 1
ATOM 1488 O O . ILE B 1 2 ? -7.73 -2.211 -17.453 1 81.75 2 ILE B O 1
ATOM 1492 N N . LYS B 1 3 ? -9.375 -1.018 -18.406 1 85.69 3 LYS B N 1
ATOM 1493 C CA . LYS B 1 3 ? -9.328 0.02 -17.391 1 85.69 3 LYS B CA 1
ATOM 1494 C C . LYS B 1 3 ? -10.133 -0.38 -16.156 1 85.69 3 LYS B C 1
ATOM 1496 O O . LYS B 1 3 ? -11.203 -0.989 -16.281 1 85.69 3 LYS B O 1
ATOM 1501 N N . PRO B 1 4 ? -9.703 0.024 -14.953 1 91.69 4 PRO B N 1
ATOM 1502 C CA . PRO B 1 4 ? -10.5 -0.214 -13.75 1 91.69 4 PRO B CA 1
ATOM 1503 C C . PRO B 1 4 ? -11.844 0.511 -13.773 1 91.69 4 PRO B C 1
ATOM 1505 O O . PRO B 1 4 ? -12.023 1.456 -14.547 1 91.69 4 PRO B O 1
ATOM 1508 N N . LEU B 1 5 ? -12.695 0.058 -12.969 1 93.44 5 LEU B N 1
ATOM 1509 C CA . LEU B 1 5 ? -14.016 0.68 -12.891 1 93.44 5 LEU B CA 1
ATOM 1510 C C . LEU B 1 5 ? -13.898 2.156 -12.523 1 93.44 5 LEU B C 1
ATOM 1512 O O . LEU B 1 5 ? -13.086 2.523 -11.664 1 93.44 5 LEU B O 1
ATOM 1516 N N . LYS B 1 6 ? -14.711 2.941 -13.281 1 94.56 6 LYS B N 1
ATOM 1517 C CA . LYS B 1 6 ? -14.891 4.309 -12.789 1 94.56 6 LYS B CA 1
ATOM 1518 C C . LYS B 1 6 ? -15.672 4.332 -11.484 1 94.56 6 LYS B C 1
ATOM 1520 O O . LYS B 1 6 ? -16.438 3.408 -11.203 1 94.56 6 LYS B O 1
ATOM 1525 N N . LEU B 1 7 ? -15.492 5.367 -10.68 1 95.94 7 LEU B N 1
ATOM 1526 C CA . LEU B 1 7 ? -16.141 5.469 -9.375 1 95.94 7 LEU B CA 1
ATOM 1527 C C . LEU B 1 7 ? -17.641 5.348 -9.508 1 95.94 7 LEU B C 1
ATOM 1529 O O . LEU B 1 7 ? -18.297 4.68 -8.695 1 95.94 7 LEU B O 1
ATOM 1533 N N . THR B 1 8 ? -18.172 5.977 -10.523 1 95.88 8 THR B N 1
ATOM 1534 C CA . THR B 1 8 ? -19.625 5.949 -10.742 1 95.88 8 THR B CA 1
ATOM 1535 C C . THR B 1 8 ? -20.094 4.527 -11.016 1 95.88 8 THR B C 1
ATOM 1537 O O . THR B 1 8 ? -21.125 4.098 -10.484 1 95.88 8 THR B O 1
ATOM 1540 N N . ASP B 1 9 ? -19.391 3.742 -11.828 1 96.12 9 ASP B N 1
ATOM 1541 C CA . ASP B 1 9 ? -19.75 2.361 -12.141 1 96.12 9 ASP B CA 1
ATOM 1542 C C . ASP B 1 9 ? -19.562 1.457 -10.922 1 96.12 9 ASP B C 1
ATOM 1544 O O . ASP B 1 9 ? -20.344 0.52 -10.719 1 96.12 9 ASP B O 1
ATOM 1548 N N . LEU B 1 10 ? -18.484 1.731 -10.156 1 97.12 10 LEU B N 1
ATOM 1549 C CA . LEU B 1 10 ? -18.281 0.985 -8.914 1 97.12 10 LEU B CA 1
ATOM 1550 C C . LEU B 1 10 ? -19.5 1.107 -8.008 1 97.12 10 LEU B C 1
ATOM 1552 O O . LEU B 1 10 ? -20.031 0.1 -7.527 1 97.12 10 LEU B O 1
ATOM 1556 N N . LYS B 1 11 ? -19.922 2.375 -7.809 1 97.19 11 LYS B N 1
ATOM 1557 C CA . LYS B 1 11 ? -21.062 2.607 -6.93 1 97.19 11 LYS B CA 1
ATOM 1558 C C . LYS B 1 11 ? -22.312 1.9 -7.453 1 97.19 11 LYS B C 1
ATOM 1560 O O . LYS B 1 11 ? -23.094 1.359 -6.672 1 97.19 11 LYS B O 1
ATOM 1565 N N . LYS B 1 12 ? -22.438 1.906 -8.797 1 97.06 12 LYS B N 1
ATOM 1566 C CA . LYS B 1 12 ? -23.562 1.2 -9.406 1 97.06 12 LYS B CA 1
ATOM 1567 C C . LYS B 1 12 ? -23.531 -0.289 -9.078 1 97.06 12 LYS B C 1
ATOM 1569 O O . LYS B 1 12 ? -24.547 -0.879 -8.719 1 97.06 12 LYS B O 1
ATOM 1574 N N . GLU B 1 13 ? -22.359 -0.917 -9.219 1 96.81 13 GLU B N 1
ATOM 1575 C CA . GLU B 1 13 ? -22.203 -2.336 -8.922 1 96.81 13 GLU B CA 1
ATOM 1576 C C . GLU B 1 13 ? -22.438 -2.617 -7.438 1 96.81 13 GLU B C 1
ATOM 1578 O O . GLU B 1 13 ? -23.062 -3.615 -7.078 1 96.81 13 GLU B O 1
ATOM 1583 N N . LEU 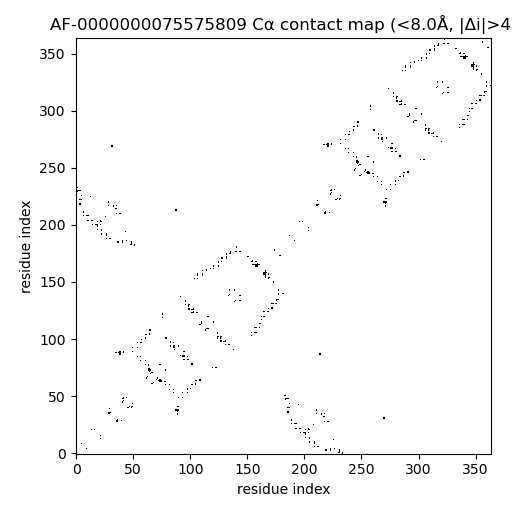B 1 14 ? -21.984 -1.718 -6.547 1 97.69 14 LEU B N 1
ATOM 1584 C CA . LEU B 1 14 ? -22.109 -1.896 -5.105 1 97.69 14 LEU B CA 1
ATOM 1585 C C . LEU B 1 14 ? -23.562 -1.781 -4.672 1 97.69 14 LEU B C 1
ATOM 1587 O O . LEU B 1 14 ? -24 -2.457 -3.734 1 97.69 14 LEU B O 1
ATOM 1591 N N . ASN B 1 15 ? -24.266 -0.937 -5.375 1 97.25 15 ASN B N 1
ATOM 1592 C CA . ASN B 1 15 ? -25.656 -0.707 -5.012 1 97.25 15 ASN B CA 1
ATOM 1593 C C . ASN B 1 15 ? -26.531 -1.923 -5.324 1 97.25 15 ASN B C 1
ATOM 1595 O O . ASN B 1 15 ? -27.656 -2.018 -4.855 1 97.25 15 ASN B O 1
ATOM 1599 N N . LYS B 1 16 ? -26.016 -2.832 -6.117 1 96.94 16 LYS B N 1
ATOM 1600 C CA . LYS B 1 16 ? -26.719 -4.078 -6.398 1 96.94 16 LYS B CA 1
ATOM 1601 C C . LYS B 1 16 ? -26.531 -5.082 -5.27 1 96.94 16 LYS B C 1
ATOM 1603 O O . LYS B 1 16 ? -27.234 -6.102 -5.215 1 96.94 16 LYS B O 1
ATOM 1608 N N . LEU B 1 17 ? -25.656 -4.824 -4.355 1 96.62 17 LEU B N 1
ATOM 1609 C CA . LEU B 1 17 ? -25.344 -5.742 -3.271 1 96.62 17 LEU B CA 1
ATOM 1610 C C . LEU B 1 17 ? -26.125 -5.398 -2.01 1 96.62 17 LEU B C 1
ATOM 1612 O O . LEU B 1 17 ? -26.484 -4.238 -1.801 1 96.62 17 LEU B O 1
ATOM 1616 N N . ASP B 1 18 ? -26.422 -6.375 -1.173 1 96.12 18 ASP B N 1
ATOM 1617 C CA . ASP B 1 18 ? -27.109 -6.102 0.087 1 96.12 18 ASP B CA 1
ATOM 1618 C C . ASP B 1 18 ? -26.109 -5.719 1.181 1 96.12 18 ASP B C 1
ATOM 1620 O O . ASP B 1 18 ? -24.906 -5.699 0.948 1 96.12 18 ASP B O 1
ATOM 1624 N N . GLN B 1 19 ? -26.594 -5.348 2.303 1 96.31 19 GLN B N 1
ATOM 1625 C CA . GLN B 1 19 ? -25.766 -4.844 3.396 1 96.31 19 GLN B CA 1
ATOM 1626 C C . GLN B 1 19 ? -24.734 -5.883 3.832 1 96.31 19 GLN B C 1
ATOM 1628 O O . GLN B 1 19 ? -23.578 -5.543 4.094 1 96.31 19 GLN B O 1
ATOM 1633 N N .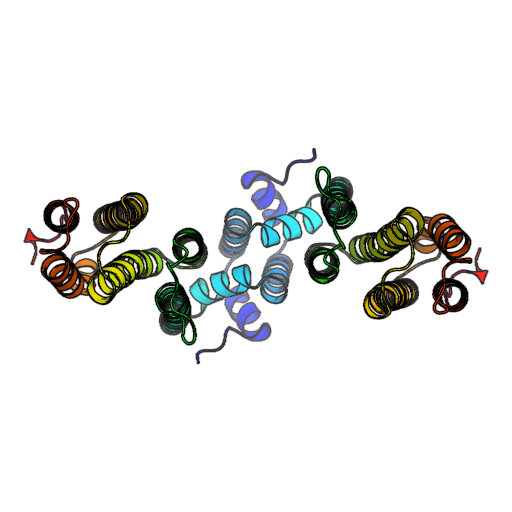 LYS B 1 20 ? -25.172 -7.082 3.93 1 96.69 20 LYS B N 1
ATOM 1634 C CA . LYS B 1 20 ? -24.281 -8.156 4.359 1 96.69 20 LYS B CA 1
ATOM 1635 C C . LYS B 1 20 ? -23.109 -8.312 3.398 1 96.69 20 LYS B C 1
ATOM 1637 O O . LYS B 1 20 ? -21.969 -8.469 3.83 1 96.69 20 LYS B O 1
ATOM 1642 N N . GLN B 1 21 ? -23.359 -8.258 2.145 1 97.31 21 GLN B N 1
ATOM 1643 C CA . GLN B 1 21 ? -22.328 -8.375 1.116 1 97.31 21 GLN B CA 1
ATOM 1644 C C . GLN B 1 21 ? -21.344 -7.207 1.174 1 97.31 21 GLN B C 1
ATOM 1646 O O . GLN B 1 21 ? -20.141 -7.395 1.034 1 97.31 21 GLN B O 1
ATOM 1651 N N . LEU B 1 22 ? -21.875 -6.023 1.389 1 98.19 22 LEU B N 1
ATOM 1652 C CA . LEU B 1 22 ? -21.031 -4.836 1.481 1 98.19 22 LEU B CA 1
ATOM 1653 C C . LEU B 1 22 ? -20.109 -4.918 2.699 1 98.19 22 LEU B C 1
ATOM 1655 O O . LEU B 1 22 ? -18.922 -4.59 2.611 1 98.19 22 LEU B O 1
ATOM 1659 N N . VAL B 1 23 ? -20.641 -5.387 3.775 1 98.31 23 VAL B N 1
ATOM 1660 C CA . VAL B 1 23 ? -19.859 -5.531 5 1 98.31 23 VAL B CA 1
ATOM 1661 C C . VAL B 1 23 ? -18.75 -6.547 4.781 1 98.31 23 VAL B C 1
ATOM 1663 O O . VAL B 1 23 ? -17.609 -6.336 5.215 1 98.31 23 VAL B O 1
ATOM 1666 N N . GLU B 1 24 ? -19.031 -7.602 4.055 1 97.44 24 GLU B N 1
ATOM 1667 C CA . GLU B 1 24 ? -18.031 -8.625 3.775 1 97.44 24 GLU B CA 1
ATOM 1668 C C . GLU B 1 24 ? -16.906 -8.086 2.889 1 97.44 24 GLU B C 1
ATOM 1670 O O . GLU B 1 24 ? -15.742 -8.43 3.066 1 97.44 24 GLU B O 1
ATOM 1675 N N . ILE B 1 25 ? -17.297 -7.285 1.95 1 97.44 25 ILE B N 1
ATOM 1676 C CA . ILE B 1 25 ? -16.312 -6.652 1.082 1 97.44 25 ILE B CA 1
ATOM 1677 C C . ILE B 1 25 ? -15.367 -5.785 1.915 1 97.44 25 ILE B C 1
ATOM 1679 O O . ILE B 1 25 ? -14.148 -5.887 1.794 1 97.44 25 ILE B O 1
ATOM 1683 N N . ILE B 1 26 ? -15.914 -4.934 2.787 1 98.31 26 ILE B N 1
ATOM 1684 C CA . ILE B 1 26 ? -15.117 -4.039 3.615 1 98.31 26 ILE B CA 1
ATOM 1685 C C . ILE B 1 26 ? -14.234 -4.855 4.559 1 98.31 26 ILE B C 1
ATOM 1687 O O . ILE B 1 26 ? -13.062 -4.539 4.754 1 98.31 26 ILE B O 1
ATOM 1691 N N . ALA B 1 27 ? -14.805 -5.891 5.102 1 97.88 27 ALA B N 1
ATOM 1692 C CA . ALA B 1 27 ? -14.055 -6.758 6.004 1 97.88 27 ALA B CA 1
ATOM 1693 C C . ALA B 1 27 ? -12.867 -7.398 5.293 1 97.88 27 ALA B C 1
ATOM 1695 O O . ALA B 1 27 ? -11.781 -7.512 5.859 1 97.88 27 ALA B O 1
ATOM 1696 N N . ASN B 1 28 ? -13.125 -7.867 4.078 1 96.31 28 ASN B N 1
ATOM 1697 C CA . ASN B 1 28 ? -12.055 -8.461 3.289 1 96.31 28 ASN B CA 1
ATOM 1698 C C . ASN B 1 28 ? -10.938 -7.457 3 1 96.31 28 ASN B C 1
ATOM 1700 O O . ASN B 1 28 ? -9.758 -7.789 3.092 1 96.31 28 ASN B O 1
ATOM 1704 N N . LEU B 1 29 ? -11.289 -6.254 2.639 1 97.62 29 LEU B N 1
ATOM 1705 C CA . LEU B 1 29 ? -10.305 -5.199 2.428 1 97.62 29 LEU B CA 1
ATOM 1706 C C . LEU B 1 29 ? -9.531 -4.914 3.709 1 97.62 29 LEU B C 1
ATOM 1708 O O . LEU B 1 29 ? -8.305 -4.781 3.682 1 97.62 29 LEU B O 1
ATOM 1712 N N . TYR B 1 30 ? -10.227 -4.824 4.805 1 97.56 30 TYR B N 1
ATOM 1713 C CA . TYR B 1 30 ? -9.641 -4.562 6.109 1 97.56 30 TYR B CA 1
ATOM 1714 C C . TYR B 1 30 ? -8.586 -5.617 6.453 1 97.56 30 TYR B C 1
ATOM 1716 O O . TYR B 1 30 ? -7.512 -5.289 6.953 1 97.56 30 TYR B O 1
ATOM 1724 N N . LYS B 1 31 ? -8.836 -6.859 6.148 1 95.94 31 LYS B N 1
ATOM 1725 C CA . LYS B 1 31 ? -7.973 -7.988 6.496 1 95.94 31 LYS B CA 1
ATOM 1726 C C . LYS B 1 31 ? -6.734 -8.031 5.605 1 95.94 31 LYS B C 1
ATOM 1728 O O . LYS B 1 31 ? -5.652 -8.414 6.055 1 95.94 31 LYS B O 1
ATOM 1733 N N . ASN B 1 32 ? -6.906 -7.609 4.395 1 94.75 32 ASN B N 1
ATOM 1734 C CA . ASN B 1 32 ? -5.867 -7.918 3.416 1 94.75 32 ASN B CA 1
ATOM 1735 C C . ASN B 1 32 ? -5.137 -6.66 2.955 1 94.75 32 ASN B C 1
ATOM 1737 O O . ASN B 1 32 ? -4.199 -6.734 2.16 1 94.75 32 ASN B O 1
ATOM 1741 N N . ASP B 1 33 ? -5.504 -5.527 3.449 1 95.75 33 ASP B N 1
ATOM 1742 C CA . ASP B 1 33 ? -4.902 -4.262 3.045 1 95.75 33 ASP B CA 1
ATOM 1743 C C . ASP B 1 33 ? -4.68 -3.35 4.25 1 95.75 33 ASP B C 1
ATOM 1745 O O . ASP B 1 33 ? -5.633 -2.799 4.805 1 95.75 33 ASP B O 1
ATOM 1749 N N . GLN B 1 34 ? -3.447 -3.146 4.539 1 94.06 34 GLN B N 1
ATOM 1750 C CA . GLN B 1 34 ? -3.098 -2.375 5.727 1 94.06 34 GLN B CA 1
ATOM 1751 C C . GLN B 1 34 ? -3.6 -0.938 5.617 1 94.06 34 GLN B C 1
ATOM 1753 O O . GLN B 1 34 ? -4.062 -0.36 6.602 1 94.06 34 GLN B O 1
ATOM 1758 N N . ARG B 1 35 ? -3.412 -0.314 4.496 1 94.69 35 ARG B N 1
ATOM 1759 C CA . ARG B 1 35 ? -3.887 1.055 4.32 1 94.69 35 ARG B CA 1
ATOM 1760 C C . ARG B 1 35 ? -5.395 1.145 4.531 1 94.69 35 ARG B C 1
ATOM 1762 O O . ARG B 1 35 ? -5.875 2.031 5.238 1 94.69 35 ARG B O 1
ATOM 1769 N N . ALA B 1 36 ? -6.145 0.22 3.908 1 96.19 36 ALA B N 1
ATOM 1770 C CA . ALA B 1 36 ? -7.59 0.16 4.121 1 96.19 36 ALA B CA 1
ATOM 1771 C C . ALA B 1 36 ? -7.918 0 5.602 1 96.19 36 ALA B C 1
ATOM 1773 O O . ALA B 1 36 ? -8.844 0.638 6.113 1 96.19 36 ALA B O 1
ATOM 1774 N N . LYS B 1 37 ? -7.156 -0.804 6.254 1 95.81 37 LYS B N 1
ATOM 1775 C CA . LYS B 1 37 ? -7.332 -1.017 7.688 1 95.81 37 LYS B CA 1
ATOM 1776 C C . LYS B 1 37 ? -7.168 0.289 8.461 1 95.81 37 LYS B C 1
ATOM 1778 O O . LYS B 1 37 ? -8.016 0.638 9.289 1 95.81 37 LYS B O 1
ATOM 1783 N N . ASP B 1 38 ? -6.109 1 8.164 1 95.25 38 ASP B N 1
ATOM 1784 C CA . ASP B 1 38 ? -5.848 2.26 8.852 1 95.25 38 ASP B CA 1
ATOM 1785 C C . ASP B 1 38 ? -6.934 3.289 8.547 1 95.25 38 ASP B C 1
ATOM 1787 O O . ASP B 1 38 ? -7.387 4.008 9.445 1 95.25 38 ASP B O 1
ATOM 1791 N N . MET B 1 39 ? -7.355 3.359 7.305 1 95.44 39 MET B N 1
ATOM 1792 C CA . MET B 1 39 ? -8.406 4.293 6.906 1 95.44 39 MET B CA 1
ATOM 1793 C C . MET B 1 39 ? -9.703 4.012 7.664 1 95.44 39 MET B C 1
ATOM 1795 O O . MET B 1 39 ? -10.359 4.938 8.141 1 95.44 39 MET B O 1
ATOM 1799 N N . LEU B 1 40 ? -10 2.75 7.77 1 96.56 40 LEU B N 1
ATOM 1800 C CA . LEU B 1 40 ? -11.227 2.355 8.445 1 96.56 40 LEU B CA 1
ATOM 1801 C C . LEU B 1 40 ? -11.141 2.631 9.945 1 96.56 40 LEU B C 1
ATOM 1803 O O . LEU B 1 40 ? -12.094 3.121 10.547 1 96.56 40 LEU B O 1
ATOM 1807 N N . CYS B 1 41 ? -10.031 2.385 10.523 1 95.81 41 CYS B N 1
ATOM 1808 C CA . CYS B 1 41 ? -9.852 2.627 11.945 1 95.81 41 CYS B CA 1
ATOM 1809 C C . CYS B 1 41 ? -9.883 4.117 12.258 1 95.81 41 CYS B C 1
ATOM 1811 O O . CYS B 1 41 ? -10.43 4.531 13.281 1 95.81 41 CYS B O 1
ATOM 1813 N N . VAL B 1 42 ? -9.305 4.902 11.43 1 94.12 42 VAL B N 1
ATOM 1814 C CA . VAL B 1 42 ? -9.359 6.355 11.594 1 94.12 42 VAL B CA 1
ATOM 1815 C C . VAL B 1 42 ? -10.812 6.82 11.594 1 94.12 42 VAL B C 1
ATOM 1817 O O . VAL B 1 42 ? -11.203 7.68 12.383 1 94.12 42 VAL B O 1
ATOM 1820 N N . ARG B 1 43 ? -11.578 6.234 10.734 1 92.12 43 ARG B N 1
ATOM 1821 C CA . ARG B 1 43 ? -12.977 6.629 10.57 1 92.12 43 ARG B CA 1
ATOM 1822 C C . ARG B 1 43 ? -13.82 6.137 11.734 1 92.12 43 ARG B C 1
ATOM 1824 O O . ARG B 1 43 ? -14.727 6.836 12.188 1 92.12 43 ARG B O 1
ATOM 1831 N N . LEU B 1 44 ? -13.438 4.98 12.297 1 93.44 44 LEU B N 1
ATOM 1832 C CA . LEU B 1 44 ? -14.383 4.309 13.188 1 93.44 44 LEU B CA 1
ATOM 1833 C C . LEU B 1 44 ? -13.938 4.414 14.641 1 93.44 44 LEU B C 1
ATOM 1835 O O . LEU B 1 44 ? -14.75 4.297 15.555 1 93.44 44 LEU B O 1
ATOM 1839 N N . MET B 1 45 ? -12.641 4.5 14.945 1 90.94 45 MET B N 1
ATOM 1840 C CA . MET B 1 45 ? -12.133 4.426 16.312 1 90.94 45 MET B CA 1
ATOM 1841 C C . MET B 1 45 ? -11.922 5.824 16.891 1 90.94 45 MET B C 1
ATOM 1843 O O . MET B 1 45 ? -11.719 5.973 18.094 1 90.94 45 MET B O 1
ATOM 1847 N N . GLY B 1 46 ? -11.906 6.891 16.188 1 84.31 46 GLY B N 1
ATOM 1848 C CA . GLY B 1 46 ? -11.906 8.242 16.719 1 84.31 46 GLY B CA 1
ATOM 1849 C C . GLY B 1 46 ? -10.516 8.812 16.906 1 84.31 46 GLY B C 1
ATOM 1850 O O . GLY B 1 46 ? -9.57 8.406 16.234 1 84.31 46 GLY B O 1
ATOM 1851 N N . GLU B 1 47 ? -10.344 9.688 18.016 1 91.44 47 GLU B N 1
ATOM 1852 C CA . GLU B 1 47 ? -9.18 10.555 18.156 1 91.44 47 GLU B CA 1
ATOM 1853 C C . GLU B 1 47 ? -7.996 9.797 18.75 1 91.44 47 GLU B C 1
ATOM 1855 O O . GLU B 1 47 ? -6.852 10.039 18.359 1 91.44 47 GLU B O 1
ATOM 1860 N N . ALA B 1 48 ? -8.305 8.898 19.609 1 89.75 48 ALA B N 1
ATOM 1861 C CA . ALA B 1 48 ? -7.211 8.172 20.25 1 89.75 48 ALA B CA 1
ATOM 1862 C C . ALA B 1 48 ? -6.406 7.383 19.234 1 89.75 48 ALA B C 1
ATOM 1864 O O . ALA B 1 48 ? -5.172 7.418 19.234 1 89.75 48 ALA B O 1
ATOM 1865 N N . TYR B 1 49 ? -7.047 6.684 18.344 1 92.12 49 TYR B N 1
ATOM 1866 C CA . TYR B 1 49 ? -6.363 5.926 17.297 1 92.12 49 TYR B CA 1
ATOM 1867 C C . TYR B 1 49 ? -5.641 6.859 16.328 1 92.12 49 TYR B C 1
ATOM 1869 O O . TYR B 1 49 ? -4.5 6.59 15.93 1 92.12 49 TYR B O 1
ATOM 1877 N N . LYS B 1 50 ? -6.246 7.922 16 1 94.62 50 LYS B N 1
ATOM 1878 C CA . LYS B 1 50 ? -5.641 8.906 15.109 1 94.62 50 LYS B CA 1
ATOM 1879 C C . LYS B 1 50 ? -4.324 9.422 15.672 1 94.62 50 LYS B C 1
ATOM 1881 O O . LYS B 1 50 ? -3.328 9.523 14.945 1 94.62 50 LYS B O 1
ATOM 1886 N N . ASN B 1 51 ? -4.383 9.695 16.953 1 94.94 51 ASN B N 1
ATOM 1887 C CA . ASN B 1 51 ? -3.188 10.227 17.609 1 94.94 51 ASN B CA 1
ATOM 1888 C C . ASN B 1 51 ? -2.061 9.195 17.625 1 94.94 51 ASN B C 1
ATOM 1890 O O . ASN B 1 51 ? -0.894 9.547 17.438 1 94.94 51 ASN B O 1
ATOM 1894 N N . GLU B 1 52 ? -2.414 8.023 17.875 1 94.94 52 GLU B N 1
ATOM 1895 C CA . GLU B 1 52 ? -1.41 6.961 17.891 1 94.94 52 GLU B CA 1
ATOM 1896 C C . GLU B 1 52 ? -0.8 6.766 16.516 1 94.94 52 GLU B C 1
ATOM 1898 O O . GLU B 1 52 ? 0.418 6.629 16.375 1 94.94 52 GLU B O 1
ATOM 1903 N N . LEU B 1 53 ? -1.674 6.719 15.5 1 95.06 53 LEU B N 1
ATOM 1904 C CA . LEU B 1 53 ? -1.205 6.578 14.125 1 95.06 53 LEU B CA 1
ATOM 1905 C C . LEU B 1 53 ? -0.293 7.738 13.742 1 95.06 53 LEU B C 1
ATOM 1907 O O . LEU B 1 53 ? 0.774 7.531 13.164 1 95.06 53 LEU B O 1
ATOM 1911 N N . LEU B 1 54 ? -0.69 8.938 14.109 1 96.88 54 LEU B N 1
ATOM 1912 C CA . LEU B 1 54 ? 0.097 10.133 13.828 1 96.88 54 LEU B CA 1
ATOM 1913 C C . LEU B 1 54 ? 1.457 10.062 14.516 1 96.88 54 LEU B C 1
ATOM 1915 O O . LEU B 1 54 ? 2.475 10.43 13.922 1 96.88 54 LEU B O 1
ATOM 1919 N N . THR B 1 55 ? 1.459 9.586 15.703 1 97.19 55 THR B N 1
ATOM 1920 C CA . THR B 1 55 ? 2.705 9.453 16.453 1 97.19 55 THR B CA 1
ATOM 1921 C C . THR B 1 55 ? 3.658 8.492 15.742 1 97.19 55 THR B C 1
ATOM 1923 O O . THR B 1 55 ? 4.855 8.766 15.633 1 97.19 55 THR B O 1
ATOM 1926 N N . ALA B 1 56 ? 3.109 7.41 15.227 1 96.38 56 ALA B N 1
ATOM 1927 C CA . ALA B 1 56 ? 3.932 6.453 14.492 1 96.38 56 ALA B CA 1
ATOM 1928 C C . ALA B 1 56 ? 4.547 7.098 13.25 1 96.38 56 ALA B C 1
ATOM 1930 O O . ALA B 1 56 ? 5.715 6.867 12.945 1 96.38 56 ALA B O 1
ATOM 1931 N N . TYR B 1 57 ? 3.773 7.898 12.539 1 97.5 57 TYR B N 1
ATOM 1932 C CA . TYR B 1 57 ? 4.277 8.586 11.359 1 97.5 57 TYR B CA 1
ATOM 1933 C C . TYR B 1 57 ? 5.336 9.617 11.734 1 97.5 57 TYR B C 1
ATOM 1935 O O . TYR B 1 57 ? 6.316 9.805 11.016 1 97.5 57 TYR B O 1
ATOM 1943 N N . LYS B 1 58 ? 5.137 10.281 12.891 1 98.25 58 LYS B N 1
ATOM 1944 C CA . LYS B 1 58 ? 6.121 11.258 13.352 1 98.25 58 LYS B CA 1
ATOM 1945 C C . LYS B 1 58 ? 7.441 10.578 13.703 1 98.25 58 LYS B C 1
ATOM 1947 O O . LYS B 1 58 ? 8.516 11.117 13.422 1 98.25 58 LYS B O 1
ATOM 1952 N N . ILE B 1 59 ? 7.348 9.422 14.297 1 98.12 59 ILE B N 1
ATOM 1953 C CA . ILE B 1 59 ? 8.555 8.672 14.633 1 98.12 59 ILE B CA 1
ATOM 1954 C C . ILE B 1 59 ? 9.297 8.289 13.359 1 98.12 59 ILE B C 1
ATOM 1956 O O . ILE B 1 59 ? 10.516 8.469 13.266 1 98.12 59 ILE B O 1
ATOM 1960 N N . LYS B 1 60 ? 8.508 7.805 12.375 1 97.94 60 LYS B N 1
ATOM 1961 C CA . LYS B 1 60 ? 9.117 7.453 11.094 1 97.94 60 LYS B CA 1
ATOM 1962 C C . LYS B 1 60 ? 9.773 8.672 10.445 1 97.94 60 LYS B C 1
ATOM 1964 O O . LYS B 1 60 ? 10.891 8.578 9.93 1 97.94 60 LYS B O 1
ATOM 1969 N N . MET B 1 61 ? 9.109 9.789 10.508 1 98.56 61 MET B N 1
ATOM 1970 C CA . MET B 1 61 ? 9.633 11.039 9.961 1 98.56 61 MET B CA 1
ATOM 1971 C C . MET B 1 61 ? 10.922 11.445 10.664 1 98.56 61 MET B C 1
ATOM 1973 O O . MET B 1 61 ? 11.922 11.75 10.008 1 98.56 61 MET B O 1
ATOM 1977 N N . HIS B 1 62 ? 10.867 11.414 11.969 1 98.44 62 HIS B N 1
ATOM 1978 C CA . HIS B 1 62 ? 12.047 11.766 12.758 1 98.44 62 HIS B CA 1
ATOM 1979 C C . HIS B 1 62 ? 13.234 10.875 12.398 1 98.44 62 HIS B C 1
ATOM 1981 O O . HIS B 1 62 ? 14.352 11.367 12.219 1 98.44 62 HIS B O 1
ATOM 1987 N N . ASP B 1 63 ? 12.953 9.594 12.219 1 98 63 ASP B N 1
ATOM 1988 C CA . ASP B 1 63 ? 14.008 8.625 11.938 1 98 63 ASP B CA 1
ATOM 1989 C C . ASP B 1 63 ? 14.617 8.875 10.555 1 98 63 ASP B C 1
ATOM 1991 O O . ASP B 1 63 ? 15.797 8.578 10.336 1 98 63 ASP B O 1
ATOM 1995 N N . ILE B 1 64 ? 13.852 9.375 9.602 1 98 64 ILE B N 1
ATOM 1996 C CA . ILE B 1 64 ? 14.367 9.695 8.273 1 98 64 ILE B CA 1
ATOM 1997 C C . ILE B 1 64 ? 15.383 10.836 8.375 1 98 64 ILE B C 1
ATOM 1999 O O . ILE B 1 64 ? 16.438 10.797 7.727 1 98 64 ILE B O 1
ATOM 2003 N N . PHE B 1 65 ? 15.109 11.805 9.273 1 98.19 65 PHE B N 1
ATOM 2004 C CA . PHE B 1 65 ? 15.984 12.961 9.406 1 98.19 65 PHE B CA 1
ATOM 2005 C C . PHE B 1 65 ? 17.141 12.656 10.359 1 98.19 65 PHE B C 1
ATOM 2007 O O . PHE B 1 65 ? 18.25 13.172 10.18 1 98.19 65 PHE B O 1
ATOM 2014 N N . PHE B 1 66 ? 16.828 11.781 11.344 1 97.56 66 PHE B N 1
ATOM 2015 C CA . PHE B 1 66 ? 17.797 11.5 12.398 1 97.56 66 PHE B CA 1
ATOM 2016 C C . PHE B 1 66 ? 17.875 10 12.672 1 97.56 66 PHE B C 1
ATOM 2018 O O . PHE B 1 66 ? 17.531 9.547 13.758 1 97.56 66 PHE B O 1
ATOM 2025 N N . PRO B 1 67 ? 18.5 9.336 11.742 1 95.75 67 PRO B N 1
ATOM 2026 C CA . PRO B 1 67 ? 18.656 7.895 11.977 1 95.75 67 PRO B CA 1
ATOM 2027 C C . PRO B 1 67 ? 19.562 7.59 13.172 1 95.75 67 PRO B C 1
ATOM 2029 O O . PRO B 1 67 ? 20.422 8.391 13.516 1 95.75 67 PRO B O 1
ATOM 2032 N N . ARG B 1 68 ? 19.359 6.469 13.695 1 91.94 68 ARG B N 1
ATOM 2033 C CA . ARG B 1 68 ? 20 6.121 14.961 1 91.94 68 ARG B CA 1
ATOM 2034 C C . ARG B 1 68 ? 21.484 5.828 14.773 1 91.94 68 ARG B C 1
ATOM 2036 O O . ARG B 1 68 ? 22.297 6.203 15.609 1 91.94 68 ARG B O 1
ATOM 2043 N N . PHE B 1 69 ? 21.953 5.262 13.797 1 90 69 PHE B N 1
ATOM 2044 C CA . PHE B 1 69 ? 23.297 4.676 13.742 1 90 69 PHE B CA 1
ATOM 2045 C C . PHE B 1 69 ? 24.156 5.406 12.719 1 90 69 PHE B C 1
ATOM 2047 O O . PHE B 1 69 ? 25.391 5.348 12.789 1 90 69 PHE B O 1
ATOM 2054 N N . ILE B 1 70 ? 23.562 6.043 11.805 1 87.94 70 ILE B N 1
ATOM 2055 C CA . ILE B 1 70 ? 24.328 6.664 10.734 1 87.94 70 ILE B CA 1
ATOM 2056 C C . ILE B 1 70 ? 23.828 8.086 10.492 1 87.94 70 ILE B C 1
ATOM 2058 O O . ILE B 1 70 ? 22.625 8.344 10.586 1 87.94 70 ILE B O 1
ATOM 2062 N N . GLN B 1 71 ? 24.797 8.992 10.234 1 88.19 71 GLN B N 1
ATOM 2063 C CA . GLN B 1 71 ? 24.422 10.344 9.844 1 88.19 71 GLN B CA 1
ATOM 2064 C C . GLN B 1 71 ? 24.422 10.5 8.328 1 88.19 71 GLN B C 1
ATOM 2066 O O . GLN B 1 71 ? 25.453 10.289 7.676 1 88.19 71 GLN B O 1
ATOM 2071 N N . THR B 1 72 ? 23.312 10.703 7.805 1 92.19 72 THR B N 1
ATOM 2072 C CA . THR B 1 72 ? 23.172 10.891 6.363 1 92.19 72 THR B CA 1
ATOM 2073 C C . THR B 1 72 ? 22.219 12.047 6.062 1 92.19 72 THR B C 1
ATOM 2075 O O . THR B 1 72 ? 21.516 12.531 6.953 1 92.19 72 THR B O 1
ATOM 2078 N N . ILE B 1 73 ? 22.344 12.539 4.805 1 95.19 73 ILE B N 1
ATOM 2079 C CA . ILE B 1 73 ? 21.359 13.508 4.348 1 95.19 73 ILE B CA 1
ATOM 2080 C C . ILE B 1 73 ? 19.984 12.836 4.246 1 95.19 73 ILE B C 1
ATOM 2082 O O . ILE B 1 73 ? 19.859 11.758 3.67 1 95.19 73 ILE B O 1
ATOM 2086 N N . PRO B 1 74 ? 19.047 13.391 4.848 1 97.62 74 PRO B N 1
ATOM 2087 C CA . PRO B 1 74 ? 17.734 12.734 4.863 1 97.62 74 PRO B CA 1
ATOM 2088 C C . PRO B 1 74 ? 17.125 12.609 3.469 1 97.62 74 PRO B C 1
ATOM 2090 O O . PRO B 1 74 ? 17.281 13.516 2.643 1 97.62 74 PRO B O 1
ATOM 2093 N N . SER B 1 75 ? 16.531 11.578 3.205 1 97.69 75 SER B N 1
ATOM 2094 C CA . SER B 1 75 ? 15.75 11.43 1.985 1 97.69 75 SER B CA 1
ATOM 2095 C C . SER B 1 75 ? 14.469 12.242 2.047 1 97.69 75 SER B C 1
ATOM 2097 O O . SER B 1 75 ? 13.469 11.797 2.619 1 97.69 75 SER B O 1
ATOM 2099 N N . LEU B 1 76 ? 14.445 13.344 1.363 1 98.44 76 LEU B N 1
ATOM 2100 C CA . LEU B 1 76 ? 13.273 14.203 1.362 1 98.44 76 LEU B CA 1
ATOM 2101 C C . LEU B 1 76 ? 12.102 13.523 0.65 1 98.44 76 LEU B C 1
ATOM 2103 O O . LEU B 1 76 ? 10.945 13.719 1.021 1 98.44 76 LEU B O 1
ATOM 2107 N N . LYS B 1 77 ? 12.5 12.727 -0.317 1 98.12 77 LYS B N 1
ATOM 2108 C CA . LYS B 1 77 ? 11.492 11.961 -1.043 1 98.12 77 LYS B CA 1
ATOM 2109 C C . LYS B 1 77 ? 10.742 11.016 -0.11 1 98.12 77 LYS B C 1
ATOM 2111 O O . LYS B 1 77 ? 9.508 11.008 -0.084 1 98.12 77 LYS B O 1
ATOM 2116 N N . SER B 1 78 ? 11.445 10.273 0.707 1 98.12 78 SER B N 1
ATOM 2117 C CA . SER B 1 78 ? 10.852 9.32 1.642 1 98.12 78 SER B CA 1
ATOM 2118 C C . SER B 1 78 ? 10.023 10.039 2.705 1 98.12 78 SER B C 1
ATOM 2120 O O . SER B 1 78 ? 8.953 9.562 3.094 1 98.12 78 SER B O 1
ATOM 2122 N N . ALA B 1 79 ? 10.539 11.148 3.16 1 98.56 79 ALA B N 1
ATOM 2123 C CA . ALA B 1 79 ? 9.836 11.914 4.188 1 98.56 79 ALA B CA 1
ATOM 2124 C C . ALA B 1 79 ? 8.508 12.453 3.656 1 98.56 79 ALA B C 1
ATOM 2126 O O . ALA B 1 79 ? 7.473 12.328 4.312 1 98.56 79 ALA B O 1
ATOM 2127 N N . LYS B 1 80 ? 8.547 13 2.471 1 98.75 80 LYS B N 1
ATOM 2128 C CA . LYS B 1 80 ? 7.336 13.57 1.882 1 98.75 80 LYS B CA 1
ATOM 2129 C C . LYS B 1 80 ? 6.32 12.477 1.563 1 98.75 80 LYS B C 1
ATOM 2131 O O . LYS B 1 80 ? 5.109 12.719 1.585 1 98.75 80 LYS B O 1
ATOM 2136 N N . ALA B 1 81 ? 6.859 11.289 1.274 1 98.06 81 ALA B N 1
ATOM 2137 C CA . ALA B 1 81 ? 5.969 10.156 1.018 1 98.06 81 ALA B CA 1
ATOM 2138 C C . ALA B 1 81 ? 5.102 9.852 2.236 1 98.06 81 ALA B C 1
ATOM 2140 O O . ALA B 1 81 ? 3.949 9.438 2.1 1 98.06 81 ALA B O 1
ATOM 2141 N N . LEU B 1 82 ? 5.602 10.094 3.455 1 98.25 82 LEU B N 1
ATOM 2142 C CA . LEU B 1 82 ? 4.832 9.891 4.676 1 98.25 82 LEU B CA 1
ATOM 2143 C C . LEU B 1 82 ? 3.654 10.859 4.742 1 98.25 82 LEU B C 1
ATOM 2145 O O . LEU B 1 82 ? 2.572 10.5 5.211 1 98.25 82 LEU B O 1
ATOM 2149 N N . ILE B 1 83 ? 3.893 12.039 4.246 1 98.56 83 ILE B N 1
ATOM 2150 C CA . ILE B 1 83 ? 2.85 13.062 4.258 1 98.56 83 ILE B CA 1
ATOM 2151 C C . ILE B 1 83 ? 1.757 12.695 3.256 1 98.56 83 ILE B C 1
ATOM 2153 O O . ILE B 1 83 ? 0.566 12.773 3.566 1 98.56 83 ILE B O 1
ATOM 2157 N N . THR B 1 84 ? 2.238 12.266 2.119 1 97.25 84 THR B N 1
ATOM 2158 C CA . THR B 1 84 ? 1.289 11.82 1.104 1 97.25 84 THR B CA 1
ATOM 2159 C C . THR B 1 84 ? 0.424 10.688 1.635 1 97.25 84 THR B C 1
ATOM 2161 O O . THR B 1 84 ? -0.794 10.68 1.446 1 97.25 84 THR B O 1
ATOM 2164 N N . GLU B 1 85 ? 1.037 9.797 2.332 1 96.12 85 GLU B N 1
ATOM 2165 C CA . GLU B 1 85 ? 0.339 8.633 2.863 1 96.12 85 GLU B CA 1
ATOM 2166 C C . GLU B 1 85 ? -0.67 9.031 3.936 1 96.12 85 GLU B C 1
ATOM 2168 O O . GLU B 1 85 ? -1.821 8.594 3.906 1 96.12 85 GLU B O 1
ATOM 2173 N N . ILE B 1 86 ? -0.223 9.852 4.879 1 96.88 86 ILE B N 1
ATOM 2174 C CA . ILE B 1 86 ? -1.097 10.172 6 1 96.88 86 ILE B CA 1
ATOM 2175 C C . ILE B 1 86 ? -2.291 10.984 5.508 1 96.88 86 ILE B C 1
ATOM 2177 O O . ILE B 1 86 ? -3.389 10.891 6.062 1 96.88 86 ILE B O 1
ATOM 2181 N N . LYS B 1 87 ? -2.086 11.758 4.426 1 95.31 87 LYS B N 1
ATOM 2182 C CA . LYS B 1 87 ? -3.182 12.539 3.861 1 95.31 87 LYS B CA 1
ATOM 2183 C C . LYS B 1 87 ? -4.242 11.633 3.242 1 95.31 87 LYS B C 1
ATOM 2185 O O . LYS B 1 87 ? -5.426 11.977 3.221 1 95.31 87 LYS B O 1
ATOM 2190 N N . LYS B 1 88 ? -3.795 10.477 2.805 1 93.81 88 LYS B N 1
ATOM 2191 C CA . LYS B 1 88 ? -4.73 9.523 2.217 1 93.81 88 LYS B CA 1
ATOM 2192 C C . LYS B 1 88 ? -5.473 8.742 3.299 1 93.81 88 LYS B C 1
ATOM 2194 O O . LYS B 1 88 ? -6.629 8.367 3.113 1 93.81 88 LYS B O 1
ATOM 2199 N N . ILE B 1 89 ? -4.867 8.523 4.379 1 93.94 89 ILE B N 1
ATOM 2200 C CA . ILE B 1 89 ? -5.375 7.629 5.41 1 93.94 89 ILE B CA 1
ATOM 2201 C C . ILE B 1 89 ? -6.141 8.43 6.461 1 93.94 89 ILE B C 1
ATOM 2203 O O . ILE B 1 89 ? -7.133 7.953 7.016 1 93.94 89 ILE B O 1
ATOM 2207 N N . GLY B 1 90 ? -5.637 9.578 6.734 1 92.38 90 GLY B N 1
ATOM 2208 C CA . GLY B 1 90 ? -6.121 10.344 7.875 1 92.38 90 GLY B CA 1
ATOM 2209 C C . GLY B 1 90 ? -6.965 11.539 7.473 1 92.38 90 GLY B C 1
ATOM 2210 O O . GLY B 1 90 ? -7.48 11.594 6.355 1 92.38 90 GLY B O 1
ATOM 2211 N N . ASP B 1 91 ? -7.309 12.406 8.43 1 91.75 91 ASP B N 1
ATOM 2212 C CA . ASP B 1 91 ? -8.062 13.625 8.164 1 91.75 91 ASP B CA 1
ATOM 2213 C C . ASP B 1 91 ? -7.121 14.812 7.934 1 91.75 91 ASP B C 1
ATOM 2215 O O . ASP B 1 91 ? -5.902 14.648 7.926 1 91.75 91 ASP B O 1
ATOM 2219 N N . ASP B 1 92 ? -7.633 15.93 7.719 1 92.75 92 ASP B N 1
ATOM 2220 C CA . ASP B 1 92 ? -6.879 17.125 7.352 1 92.75 92 ASP B CA 1
ATOM 2221 C C . ASP B 1 92 ? -5.906 17.516 8.461 1 92.75 92 ASP B C 1
ATOM 2223 O O . ASP B 1 92 ? -4.793 17.969 8.18 1 92.75 92 ASP B O 1
ATOM 2227 N N . GLN B 1 93 ? -6.297 17.359 9.664 1 94.19 93 GLN B N 1
ATOM 2228 C CA . GLN B 1 93 ? -5.457 17.781 10.781 1 94.19 93 GLN B CA 1
ATOM 2229 C C . GLN B 1 93 ? -4.207 16.906 10.883 1 94.19 93 GLN B C 1
ATOM 2231 O O . GLN B 1 93 ? -3.127 17.406 11.219 1 94.19 93 GLN B O 1
ATOM 2236 N N . MET B 1 94 ? -4.367 15.633 10.617 1 96.31 94 MET B N 1
ATOM 2237 C CA . MET B 1 94 ? -3.221 14.734 10.641 1 96.31 94 MET B CA 1
ATOM 2238 C C . MET B 1 94 ? -2.201 15.125 9.578 1 96.31 94 MET B C 1
ATOM 2240 O O . MET B 1 94 ? -0.995 15.102 9.828 1 96.31 94 MET B O 1
ATOM 2244 N N . GLY B 1 95 ? -2.717 15.5 8.422 1 97.31 95 GLY B N 1
ATOM 2245 C CA . GLY B 1 95 ? -1.835 15.992 7.375 1 97.31 95 GLY B CA 1
ATOM 2246 C C . GLY B 1 95 ? -1.098 17.25 7.762 1 97.31 95 GLY B C 1
ATOM 2247 O O . GLY B 1 95 ? 0.117 17.359 7.574 1 97.31 95 GLY B O 1
ATOM 2248 N N . LEU B 1 96 ? -1.842 18.188 8.328 1 97.88 96 LEU B N 1
ATOM 2249 C CA . LEU B 1 96 ? -1.26 19.453 8.758 1 97.88 96 LEU B CA 1
ATOM 2250 C C . LEU B 1 96 ? -0.144 19.219 9.773 1 97.88 96 LEU B C 1
ATOM 2252 O O . LEU B 1 96 ? 0.925 19.828 9.68 1 97.88 96 LEU B O 1
ATOM 2256 N N . GLU B 1 97 ? -0.438 18.328 10.68 1 98.06 97 GLU B N 1
ATOM 2257 C CA . GLU B 1 97 ? 0.535 18.031 11.719 1 98.06 97 GLU B CA 1
ATOM 2258 C C . GLU B 1 97 ? 1.846 17.516 11.125 1 98.06 97 GLU B C 1
ATOM 2260 O O . GLU B 1 97 ? 2.924 17.984 11.508 1 98.06 97 GLU B O 1
ATOM 2265 N N . LEU B 1 98 ? 1.695 16.625 10.18 1 98.69 98 LEU B N 1
ATOM 2266 C CA . LEU B 1 98 ? 2.91 16.016 9.656 1 98.69 98 LEU B CA 1
ATOM 2267 C C . LEU B 1 98 ? 3.631 16.953 8.703 1 98.69 98 LEU B C 1
ATOM 2269 O O . LEU B 1 98 ? 4.859 16.922 8.594 1 98.69 98 LEU B O 1
ATOM 2273 N N . MET B 1 99 ? 2.896 17.828 7.996 1 98.69 99 MET B N 1
ATOM 2274 C CA . MET B 1 99 ? 3.508 18.844 7.141 1 98.69 99 MET B CA 1
ATOM 2275 C C . MET B 1 99 ? 4.402 19.766 7.949 1 98.69 99 MET B C 1
ATOM 2277 O O . MET B 1 99 ? 5.559 20 7.586 1 98.69 99 MET B O 1
ATOM 2281 N N . LEU B 1 100 ? 3.855 20.266 9.078 1 98.81 100 LEU B N 1
ATOM 2282 C CA . LEU B 1 100 ? 4.648 21.156 9.922 1 98.81 100 LEU B CA 1
ATOM 2283 C C . LEU B 1 100 ? 5.832 20.406 10.531 1 98.81 100 LEU B C 1
ATOM 2285 O O . LEU B 1 100 ? 6.938 20.953 10.602 1 98.81 100 LEU B O 1
ATOM 2289 N N . TYR B 1 101 ? 5.574 19.203 10.953 1 98.88 101 TYR B N 1
ATOM 2290 C CA . TYR B 1 101 ? 6.625 18.422 11.594 1 98.88 101 TYR B CA 1
ATOM 2291 C C . TYR B 1 101 ? 7.766 18.141 10.625 1 98.88 101 TYR B C 1
ATOM 2293 O O . TYR B 1 101 ? 8.938 18.109 11.016 1 98.88 101 TYR B O 1
ATOM 2301 N N . TYR B 1 102 ? 7.434 17.922 9.344 1 98.88 102 TYR B N 1
ATOM 2302 C CA . TYR B 1 102 ? 8.438 17.781 8.297 1 98.88 102 TYR B CA 1
ATOM 2303 C C . TYR B 1 102 ? 9.367 18.984 8.258 1 98.88 102 TYR B C 1
ATOM 2305 O O . TYR B 1 102 ? 10.594 18.828 8.258 1 98.88 102 TYR B O 1
ATOM 2313 N N . VAL B 1 103 ? 8.805 20.203 8.273 1 98.94 103 VAL B N 1
ATOM 2314 C CA . VAL B 1 103 ? 9.586 21.422 8.211 1 98.94 103 VAL B CA 1
ATOM 2315 C C . VAL B 1 103 ? 10.414 21.578 9.484 1 98.94 103 VAL B C 1
ATOM 2317 O O . VAL B 1 103 ? 11.586 21.969 9.43 1 98.94 103 VAL B O 1
ATOM 2320 N N . GLU B 1 104 ? 9.797 21.219 10.609 1 98.88 104 GLU B N 1
ATOM 2321 C CA . GLU B 1 104 ? 10.5 21.281 11.891 1 98.88 104 GLU B CA 1
ATOM 2322 C C . GLU B 1 104 ? 11.711 20.359 11.898 1 98.88 104 GLU B C 1
ATOM 2324 O O . GLU B 1 104 ? 12.781 20.734 12.391 1 98.88 104 GLU B O 1
ATOM 2329 N N . CYS B 1 105 ? 11.523 19.172 11.391 1 98.81 105 CYS B N 1
ATOM 2330 C CA . CYS B 1 105 ? 12.625 18.219 11.336 1 98.81 105 CYS B CA 1
ATOM 2331 C C . CYS B 1 105 ? 13.742 18.719 10.43 1 98.81 105 CYS B C 1
ATOM 2333 O O . CYS B 1 105 ? 14.914 18.656 10.789 1 98.81 105 CYS B O 1
ATOM 2335 N N . GLY B 1 106 ? 13.336 19.219 9.258 1 98.5 106 GLY B N 1
ATOM 2336 C CA . GLY B 1 106 ? 14.336 19.797 8.375 1 98.5 106 GLY B CA 1
ATOM 2337 C C . GLY B 1 106 ? 15.07 20.969 8.984 1 98.5 106 GLY B C 1
ATOM 2338 O O . GLY B 1 106 ? 16.297 21.062 8.867 1 98.5 106 GLY B O 1
ATOM 2339 N N . ASN B 1 107 ? 14.312 21.828 9.641 1 98.62 107 ASN B N 1
ATOM 2340 C CA . ASN B 1 107 ? 14.875 22.984 10.328 1 98.62 107 ASN B CA 1
ATOM 2341 C C . ASN B 1 107 ? 15.859 22.562 11.422 1 98.62 107 ASN B C 1
ATOM 2343 O O . ASN B 1 107 ? 16.953 23.109 11.516 1 98.62 107 ASN B O 1
ATOM 234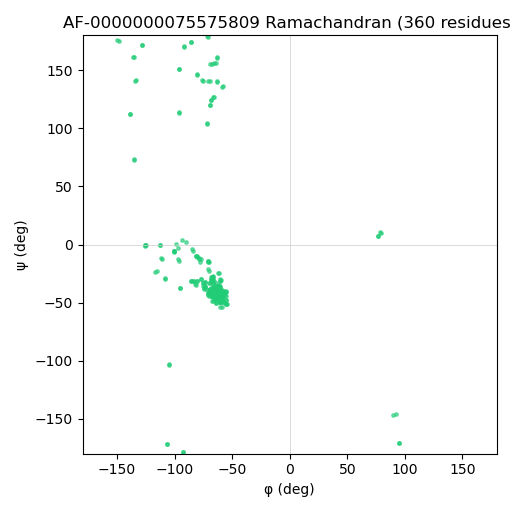7 N N . LYS B 1 108 ? 15.453 21.594 12.172 1 98.25 108 LYS B N 1
ATOM 2348 C CA . LYS B 1 108 ? 16.328 21.062 13.219 1 98.25 108 LYS B CA 1
ATOM 2349 C C . LYS B 1 108 ? 17.578 20.438 12.617 1 98.25 108 LYS B C 1
ATOM 2351 O O . LYS B 1 108 ? 18.672 20.594 13.172 1 98.25 108 LYS B O 1
ATOM 2356 N N . PHE B 1 109 ? 17.453 19.797 11.523 1 98.25 109 PHE B N 1
ATOM 2357 C CA . PHE B 1 109 ? 18.578 19.125 10.867 1 98.25 109 PHE B CA 1
ATOM 2358 C C . PHE B 1 109 ? 19.625 20.141 10.43 1 98.25 109 PHE B C 1
ATOM 2360 O O . PHE B 1 109 ? 20.812 19.984 10.734 1 98.25 109 PHE B O 1
ATOM 2367 N N . THR B 1 110 ? 19.219 21.203 9.719 1 97.06 110 THR B N 1
ATOM 2368 C CA . THR B 1 110 ? 20.172 22.188 9.227 1 97.06 110 THR B CA 1
ATOM 2369 C C . THR B 1 110 ? 20.781 22.984 10.383 1 97.06 110 THR B C 1
ATOM 2371 O O . THR B 1 110 ? 21.953 23.375 10.32 1 97.06 110 THR B O 1
ATOM 2374 N N . ASN B 1 111 ? 20.016 23.156 11.469 1 97.12 111 ASN B N 1
ATOM 2375 C CA . ASN B 1 111 ? 20.562 23.812 12.656 1 97.12 111 ASN B CA 1
ATOM 2376 C C . ASN B 1 111 ? 21.641 22.953 13.312 1 97.12 111 ASN B C 1
ATOM 2378 O O . ASN B 1 111 ? 22.625 23.469 13.844 1 97.12 111 ASN B O 1
ATOM 2382 N N . ALA B 1 112 ? 21.406 21.672 13.195 1 95.62 112 ALA B N 1
ATOM 2383 C CA . ALA B 1 112 ? 22.312 20.734 13.859 1 95.62 112 ALA B CA 1
ATOM 2384 C C . ALA B 1 112 ? 23.547 20.469 13.016 1 95.62 112 ALA B C 1
ATOM 2386 O O . ALA B 1 112 ? 24.656 20.312 13.547 1 95.62 112 ALA B O 1
ATOM 2387 N N . TYR B 1 113 ? 23.375 20.531 11.695 1 95.12 113 TYR B N 1
ATOM 2388 C CA . TYR B 1 113 ? 24.453 19.984 10.883 1 95.12 113 TYR B CA 1
ATOM 2389 C C . TYR B 1 113 ? 24.938 21.016 9.867 1 95.12 113 TYR B C 1
ATOM 2391 O O . TYR B 1 113 ? 25.906 20.781 9.141 1 95.12 113 TYR B O 1
ATOM 2399 N N . GLY B 1 114 ? 24.375 22.156 9.828 1 93.88 114 GLY B N 1
ATOM 2400 C CA . GLY B 1 114 ? 24.812 23.219 8.945 1 93.88 114 GLY B CA 1
ATOM 2401 C C . GLY B 1 114 ? 24.047 23.266 7.637 1 93.88 114 GLY B C 1
ATOM 2402 O O . GLY B 1 114 ? 23.062 22.547 7.461 1 93.88 114 GLY B O 1
ATOM 2403 N N . ASP B 1 115 ? 24.5 24.062 6.711 1 92.56 115 ASP B N 1
ATOM 2404 C CA . ASP B 1 115 ? 23.812 24.312 5.441 1 9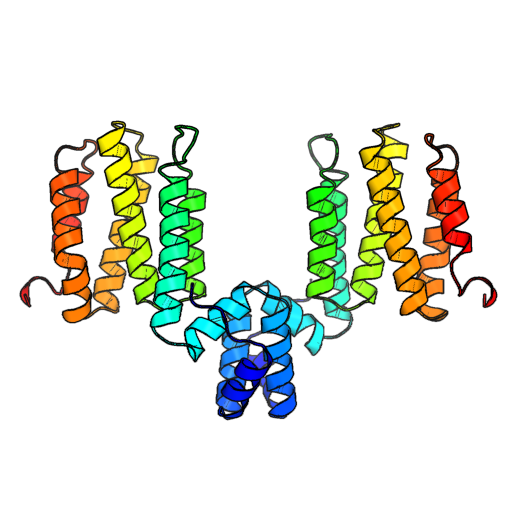2.56 115 ASP B CA 1
ATOM 2405 C C . ASP B 1 115 ? 23.875 23.078 4.543 1 92.56 115 ASP B C 1
ATOM 2407 O O . ASP B 1 115 ? 24.922 22.406 4.477 1 92.56 115 ASP B O 1
ATOM 2411 N N . ILE B 1 116 ? 22.844 22.859 3.92 1 93.25 116 ILE B N 1
ATOM 2412 C CA . ILE B 1 116 ? 22.781 21.719 3.021 1 93.25 116 ILE B CA 1
ATOM 2413 C C . ILE B 1 116 ? 22.875 22.188 1.573 1 93.25 116 ILE B C 1
ATOM 2415 O O . ILE B 1 116 ? 23.969 22.453 1.065 1 93.25 116 ILE B O 1
ATOM 2419 N N . ASP B 1 117 ? 21.703 22.234 0.828 1 94.38 117 ASP B N 1
ATOM 2420 C CA . ASP B 1 117 ? 21.703 22.781 -0.528 1 94.38 117 ASP B CA 1
ATOM 2421 C C . ASP B 1 117 ? 20.359 23.406 -0.875 1 94.38 117 ASP B C 1
ATOM 2423 O O . ASP B 1 117 ? 19.438 23.375 -0.065 1 94.38 117 ASP B O 1
ATOM 2427 N N . GLU B 1 118 ? 20.234 24 -2.029 1 95.38 118 GLU B N 1
ATOM 2428 C CA . GLU B 1 118 ? 19.047 24.734 -2.457 1 95.38 118 GLU B CA 1
ATOM 2429 C C . GLU B 1 118 ? 17.828 23.812 -2.537 1 95.38 118 GLU B C 1
ATOM 2431 O O . GLU B 1 118 ? 16.734 24.203 -2.143 1 95.38 118 GLU B O 1
ATOM 2436 N N . ALA B 1 119 ? 18.062 22.641 -3.027 1 96.5 119 ALA B N 1
ATOM 2437 C CA . ALA B 1 119 ? 16.969 21.688 -3.17 1 96.5 119 ALA B CA 1
ATOM 2438 C C . ALA B 1 119 ? 16.359 21.344 -1.812 1 96.5 119 ALA B C 1
ATOM 2440 O O . ALA B 1 119 ? 15.141 21.203 -1.687 1 96.5 119 ALA B O 1
ATOM 2441 N N . PHE B 1 120 ? 17.203 21.281 -0.814 1 97.62 120 PHE B N 1
ATOM 2442 C CA . PHE B 1 120 ? 16.766 21 0.55 1 97.62 120 PHE B CA 1
ATOM 2443 C C . PHE B 1 120 ? 15.883 22.109 1.085 1 97.62 120 PHE B C 1
ATOM 2445 O O . PHE B 1 120 ? 14.758 21.859 1.53 1 97.62 120 PHE B O 1
ATOM 2452 N N . TYR B 1 121 ? 16.312 23.297 0.898 1 97.88 121 TYR B N 1
ATOM 2453 C CA . TYR B 1 121 ? 15.578 24.422 1.448 1 97.88 121 TYR B CA 1
ATOM 2454 C C . TYR B 1 121 ? 14.297 24.672 0.653 1 97.88 121 TYR B C 1
ATOM 2456 O O . TYR B 1 121 ? 13.273 25.062 1.218 1 97.88 121 TYR B O 1
ATOM 2464 N N . ASN B 1 122 ? 14.391 24.469 -0.617 1 98.06 122 ASN B N 1
ATOM 2465 C CA . ASN B 1 122 ? 13.195 24.594 -1.437 1 98.06 122 ASN B CA 1
ATOM 2466 C C . ASN B 1 122 ? 12.117 23.594 -1.018 1 98.06 122 ASN B C 1
ATOM 2468 O O . ASN B 1 122 ? 10.93 23.906 -1.037 1 98.06 122 ASN B O 1
ATOM 2472 N N . SER B 1 123 ? 12.523 22.453 -0.637 1 98.5 123 SER B N 1
ATOM 2473 C CA . SER B 1 123 ? 11.594 21.422 -0.181 1 98.5 123 SER B CA 1
ATOM 2474 C C . SER B 1 123 ? 10.914 21.828 1.122 1 98.5 123 SER B C 1
ATOM 2476 O O . SER B 1 123 ? 9.695 21.688 1.265 1 98.5 123 SER B O 1
ATOM 2478 N N . LEU B 1 124 ? 11.656 22.391 2.031 1 98.69 124 LEU B N 1
ATOM 2479 C CA . LEU B 1 124 ? 11.102 22.812 3.312 1 98.69 124 LEU B CA 1
ATOM 2480 C C . LEU B 1 124 ? 10.148 24 3.129 1 98.69 124 LEU B C 1
ATOM 2482 O O . LEU B 1 124 ? 9.047 23.984 3.67 1 98.69 124 LEU B O 1
ATOM 2486 N N . THR B 1 125 ? 10.633 24.938 2.289 1 98.81 125 THR B N 1
ATOM 2487 C CA . THR B 1 125 ? 9.805 26.109 2.09 1 98.81 125 THR B CA 1
ATOM 2488 C C . THR B 1 125 ? 8.539 25.766 1.31 1 98.81 125 THR B C 1
ATOM 2490 O O . THR B 1 125 ? 7.461 26.281 1.597 1 98.81 125 THR B O 1
ATOM 2493 N N . GLY B 1 126 ? 8.727 24.906 0.375 1 98.81 126 GLY B N 1
ATOM 2494 C CA . GLY B 1 126 ? 7.555 24.453 -0.361 1 98.81 126 GLY B CA 1
ATOM 2495 C C . GLY B 1 126 ? 6.535 23.75 0.514 1 98.81 126 GLY B C 1
ATOM 2496 O O . GLY B 1 126 ? 5.332 23.984 0.382 1 98.81 126 GLY B O 1
ATOM 2497 N N . MET B 1 127 ? 6.965 22.984 1.419 1 98.88 127 MET B N 1
ATOM 2498 C CA . MET B 1 127 ? 6.066 22.281 2.328 1 98.88 127 MET B CA 1
ATOM 2499 C C . MET B 1 127 ? 5.426 23.234 3.316 1 98.88 127 MET B C 1
ATOM 2501 O O . MET B 1 127 ? 4.238 23.125 3.631 1 98.88 127 MET B O 1
ATOM 2505 N N . TYR B 1 128 ? 6.191 24.172 3.77 1 98.88 128 TYR B N 1
ATOM 2506 C CA . TYR B 1 128 ? 5.645 25.172 4.684 1 98.88 128 TYR B CA 1
ATOM 2507 C C . TYR B 1 128 ? 4.547 25.984 4.012 1 98.88 128 TYR B C 1
ATOM 2509 O O . TYR B 1 128 ? 3.518 26.281 4.625 1 98.88 128 TYR B O 1
ATOM 2517 N N . ALA B 1 129 ? 4.809 26.281 2.752 1 98.81 129 ALA B N 1
ATOM 2518 C CA . ALA B 1 129 ? 3.781 27 2 1 98.81 129 ALA B CA 1
ATOM 2519 C C . ALA B 1 129 ? 2.502 26.172 1.896 1 98.81 129 ALA B C 1
ATOM 2521 O O . ALA B 1 129 ? 1.4 26.688 2.08 1 98.81 129 ALA B O 1
ATOM 2522 N N . GLN B 1 130 ? 2.619 24.938 1.6 1 98.56 130 GLN B N 1
ATOM 2523 C CA . GLN B 1 130 ? 1.46 24.062 1.537 1 98.56 130 GLN B CA 1
ATOM 2524 C C . GLN B 1 130 ? 0.741 24 2.881 1 98.56 130 GLN B C 1
ATOM 2526 O O . GLN B 1 130 ? -0.491 24.016 2.934 1 98.56 130 GLN B O 1
ATOM 2531 N N . PHE B 1 131 ? 1.498 23.906 3.939 1 98.44 131 PHE B N 1
ATOM 2532 C CA . PHE B 1 131 ? 0.964 23.875 5.297 1 98.44 131 PHE B CA 1
ATOM 2533 C C . PHE B 1 131 ? 0.135 25.125 5.574 1 98.44 131 PHE B C 1
ATOM 2535 O O . PHE B 1 131 ? -1.021 25.031 5.988 1 98.44 131 PHE B O 1
ATOM 2542 N N . VAL B 1 132 ? 0.734 26.25 5.258 1 98.19 132 VAL B N 1
ATOM 2543 C CA . VAL B 1 132 ? 0.063 27.516 5.523 1 98.19 132 VAL B CA 1
ATOM 2544 C C . VAL B 1 132 ? -1.205 27.625 4.676 1 98.19 132 VAL B C 1
ATOM 2546 O O . VAL B 1 132 ? -2.266 28 5.18 1 98.19 132 VAL B O 1
ATOM 2549 N N . ASN B 1 133 ? -1.089 27.266 3.432 1 97.88 133 ASN B N 1
ATOM 2550 C CA . ASN B 1 133 ? -2.244 27.328 2.541 1 97.88 133 ASN B CA 1
ATOM 2551 C C . ASN B 1 133 ? -3.373 26.422 3.027 1 97.88 133 ASN B C 1
ATOM 2553 O O . ASN B 1 133 ? -4.539 26.812 3.018 1 97.88 133 ASN B O 1
ATOM 2557 N N . GLN B 1 134 ? -3.041 25.281 3.438 1 97.19 134 GLN B N 1
ATOM 2558 C CA . GLN B 1 134 ? -4.055 24.344 3.918 1 97.19 134 GLN B CA 1
ATOM 2559 C C . GLN B 1 134 ? -4.648 24.812 5.242 1 97.19 134 GLN B C 1
ATOM 2561 O O . GLN B 1 134 ? -5.848 24.656 5.48 1 97.19 134 GLN B O 1
ATOM 2566 N N . LEU B 1 135 ? -3.816 25.297 6.117 1 96.69 135 LEU B N 1
ATOM 2567 C CA . LEU B 1 135 ? -4.297 25.875 7.371 1 96.69 135 LEU B CA 1
ATOM 2568 C C . LEU B 1 135 ? -5.309 26.984 7.113 1 96.69 135 LEU B C 1
ATOM 2570 O O . LEU B 1 135 ? -6.352 27.031 7.77 1 96.69 135 LEU B O 1
ATOM 2574 N N . ASN B 1 136 ? -5.016 27.812 6.188 1 96.06 136 ASN B N 1
ATOM 2575 C CA . ASN B 1 136 ? -5.906 28.922 5.848 1 96.06 136 ASN B CA 1
ATOM 2576 C C . ASN B 1 136 ? -7.203 28.422 5.223 1 96.06 136 ASN B C 1
ATOM 2578 O O . ASN B 1 136 ? -8.281 28.953 5.5 1 96.06 136 ASN B O 1
ATOM 2582 N N . ALA B 1 137 ? -7.129 27.391 4.406 1 94.62 137 ALA B N 1
ATOM 2583 C CA . ALA B 1 137 ? -8.289 26.875 3.68 1 94.62 137 ALA B CA 1
ATOM 2584 C C . ALA B 1 137 ? -9.219 26.109 4.609 1 94.62 137 ALA B C 1
ATOM 2586 O O . ALA B 1 137 ? -10.445 26.203 4.488 1 94.62 137 ALA B O 1
ATOM 2587 N N . ASN B 1 138 ? -8.664 25.359 5.566 1 88.56 138 ASN B N 1
ATOM 2588 C CA . ASN B 1 138 ? -9.484 24.406 6.301 1 88.56 138 ASN B CA 1
ATOM 2589 C C . ASN B 1 138 ? -9.391 24.625 7.805 1 88.56 138 ASN B C 1
ATOM 2591 O O . ASN B 1 138 ? -10.023 23.906 8.586 1 88.56 138 ASN B O 1
ATOM 2595 N N . GLY B 1 139 ? -8.648 25.562 8.188 1 85.62 139 GLY B N 1
ATOM 2596 C CA . GLY B 1 139 ? -8.391 25.75 9.609 1 85.62 139 GLY B CA 1
ATOM 2597 C C . GLY B 1 139 ? -9.359 26.688 10.281 1 85.62 139 GLY B C 1
ATOM 2598 O O . GLY B 1 139 ? -10.312 27.172 9.648 1 85.62 139 GLY B O 1
ATOM 2599 N N . THR B 1 140 ? -9.258 26.688 11.539 1 88.06 140 THR B N 1
ATOM 2600 C CA . THR B 1 140 ? -9.93 27.609 12.445 1 88.06 140 THR B CA 1
ATOM 2601 C C . THR B 1 140 ? -8.922 28.25 13.406 1 88.06 140 THR B C 1
ATOM 2603 O O . THR B 1 140 ? -7.758 27.859 13.445 1 88.06 140 THR B O 1
ATOM 2606 N N . VAL B 1 141 ? -9.406 29.156 14.094 1 91.25 141 VAL B N 1
ATOM 2607 C CA . VAL B 1 141 ? -8.57 29.797 15.109 1 91.25 141 VAL B CA 1
ATOM 2608 C C . VAL B 1 141 ? -8.086 28.75 16.109 1 91.25 141 VAL B C 1
ATOM 2610 O O . VAL B 1 141 ? -6.93 28.766 16.531 1 91.25 141 VAL B O 1
ATOM 2613 N N . SER B 1 142 ? -8.992 27.859 16.422 1 91.62 142 S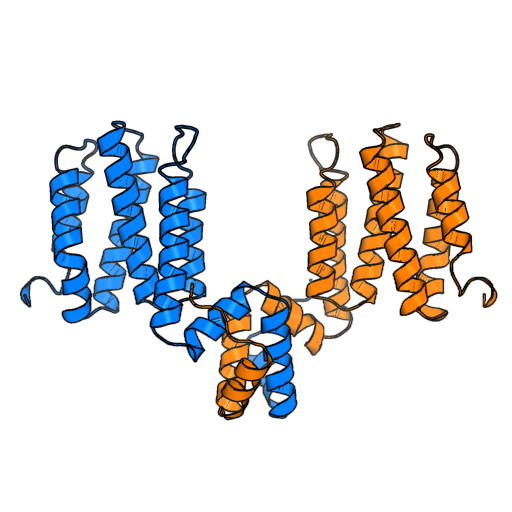ER B N 1
ATOM 2614 C CA . SER B 1 142 ? -8.656 26.828 17.406 1 91.62 142 SER B CA 1
ATOM 2615 C C . SER B 1 142 ? -7.551 25.922 16.875 1 91.62 142 SER B C 1
ATOM 2617 O O . SER B 1 142 ? -6.66 25.516 17.641 1 91.62 142 SER B O 1
ATOM 2619 N N . ILE B 1 143 ? -7.566 25.625 15.633 1 92.69 143 ILE B N 1
ATOM 2620 C CA . ILE B 1 143 ? -6.551 24.766 15.023 1 92.69 143 ILE B CA 1
ATOM 2621 C C . ILE B 1 143 ? -5.223 25.516 14.961 1 92.69 143 ILE B C 1
ATOM 2623 O O . ILE B 1 143 ? -4.172 24.953 15.273 1 92.69 143 ILE B O 1
ATOM 2627 N N . TYR B 1 144 ? -5.336 26.797 14.57 1 94.5 144 TYR B N 1
ATOM 2628 C CA . TYR B 1 144 ? -4.129 27.609 14.477 1 94.5 144 TYR B CA 1
ATOM 2629 C C . TYR B 1 144 ? -3.424 27.688 15.828 1 94.5 144 TYR B C 1
ATOM 2631 O O . TYR B 1 144 ? -2.195 27.625 15.898 1 94.5 144 TYR B O 1
ATOM 2639 N N . LEU B 1 145 ? -4.117 27.844 16.875 1 94.44 145 LEU B N 1
ATOM 2640 C CA . LEU B 1 145 ? -3.551 28.031 18.219 1 94.44 145 LEU B CA 1
ATOM 2641 C C . LEU B 1 145 ? -2.725 26.812 18.625 1 94.44 145 LEU B C 1
ATOM 2643 O O . LEU B 1 145 ? -1.761 26.938 19.391 1 94.44 145 LEU B O 1
ATOM 2647 N N . LYS B 1 146 ? -3.061 25.672 18.016 1 94.19 146 LYS B N 1
ATOM 2648 C CA . LYS B 1 146 ? -2.293 24.469 18.297 1 94.19 146 LYS B CA 1
ATOM 2649 C C . LYS B 1 146 ? -0.895 24.547 17.688 1 94.19 146 LYS B C 1
ATOM 2651 O O . LYS B 1 146 ? 0.028 23.875 18.156 1 94.19 146 LYS B O 1
ATOM 2656 N N . TYR B 1 147 ? -0.791 25.422 16.688 1 96.81 147 TYR B N 1
ATOM 2657 C CA . TYR B 1 147 ? 0.458 25.453 15.938 1 96.81 147 TYR B CA 1
ATOM 2658 C C . TYR B 1 147 ? 1.223 26.75 16.188 1 96.81 147 TYR B C 1
ATOM 2660 O O . TYR B 1 147 ? 2.402 26.859 15.852 1 96.81 147 TYR B O 1
ATOM 2668 N N . LYS B 1 148 ? 0.599 27.719 16.812 1 96.5 148 LYS B N 1
ATOM 2669 C CA . LYS B 1 148 ? 1.133 29.078 16.922 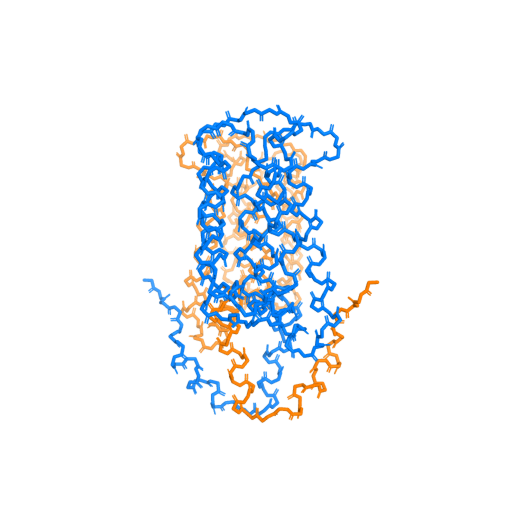1 96.5 148 LYS B CA 1
ATOM 2670 C C . LYS B 1 148 ? 2.529 29.078 17.547 1 96.5 148 LYS B C 1
ATOM 2672 O O . LYS B 1 148 ? 3.465 29.641 16.984 1 96.5 148 LYS B O 1
ATOM 2677 N N . GLU B 1 149 ? 2.645 28.422 18.672 1 97.31 149 GLU B N 1
ATOM 2678 C CA . GLU B 1 149 ? 3.934 28.391 19.359 1 97.31 149 GLU B CA 1
ATOM 2679 C C . GLU B 1 149 ? 4.988 27.672 18.531 1 97.31 149 GLU B C 1
ATOM 2681 O O . GLU B 1 149 ? 6.141 28.094 18.453 1 97.31 149 GLU B O 1
ATOM 2686 N N . ARG B 1 150 ? 4.555 26.609 17.922 1 98.31 150 ARG B N 1
ATOM 2687 C CA . ARG B 1 150 ? 5.461 25.828 17.094 1 98.31 150 ARG B CA 1
ATOM 2688 C C . ARG B 1 150 ? 5.926 26.641 15.875 1 98.31 150 ARG B C 1
ATOM 2690 O O . ARG B 1 150 ? 7.098 26.594 15.5 1 98.31 150 ARG B O 1
ATOM 2697 N N . ILE B 1 151 ? 5.039 27.391 15.32 1 98.12 151 ILE B N 1
ATOM 2698 C CA . ILE B 1 151 ? 5.355 28.234 14.172 1 98.12 151 ILE B CA 1
ATOM 2699 C C . ILE B 1 151 ? 6.324 29.328 14.594 1 98.12 151 ILE B C 1
ATOM 2701 O O . ILE B 1 151 ? 7.316 29.594 13.906 1 98.12 151 ILE B O 1
ATOM 2705 N N . ASN B 1 152 ? 6.051 29.922 15.742 1 97.12 152 ASN B N 1
ATOM 2706 C CA . ASN B 1 152 ? 6.941 30.953 16.266 1 97.12 152 ASN B CA 1
ATOM 2707 C C . ASN B 1 152 ? 8.344 30.422 16.5 1 97.12 152 ASN B C 1
ATOM 2709 O O . ASN B 1 152 ? 9.336 31.062 16.141 1 97.12 152 ASN B O 1
ATOM 2713 N N . ASP B 1 153 ? 8.422 29.281 17.062 1 98.31 153 ASP B N 1
ATOM 2714 C CA . ASP B 1 153 ? 9.703 28.641 17.312 1 98.31 153 ASP B CA 1
ATOM 2715 C C . ASP B 1 153 ? 10.445 28.344 16.016 1 98.31 153 ASP B C 1
ATOM 2717 O O . ASP B 1 153 ? 11.664 28.516 15.93 1 98.31 153 ASP B O 1
ATOM 2721 N N . LEU B 1 154 ? 9.719 27.891 15.047 1 98.62 154 LEU B N 1
ATOM 2722 C CA . LEU B 1 154 ? 10.281 27.562 13.742 1 98.62 154 LEU B CA 1
ATOM 2723 C C . LEU B 1 154 ? 10.867 28.812 13.078 1 98.62 154 LEU B C 1
ATOM 2725 O O . LEU B 1 154 ? 12.016 28.781 12.617 1 98.62 154 LEU B O 1
ATOM 2729 N N . VAL B 1 155 ? 10.148 29.875 13.117 1 98.06 155 VAL B N 1
ATOM 2730 C CA . VAL B 1 155 ? 10.594 31.125 12.516 1 98.06 155 VAL B CA 1
ATOM 2731 C C . VAL B 1 155 ? 11.812 31.656 13.266 1 98.06 155 VAL B C 1
ATOM 2733 O O . VAL B 1 155 ? 12.82 32 12.656 1 98.06 155 VAL B O 1
ATOM 2736 N N . ALA B 1 156 ? 11.75 31.609 14.562 1 98 156 ALA B N 1
ATOM 2737 C CA . ALA B 1 156 ? 12.852 32.125 15.375 1 98 156 ALA B CA 1
ATOM 2738 C C . ALA B 1 156 ? 14.125 31.312 15.148 1 98 156 ALA B C 1
ATOM 2740 O O . ALA B 1 156 ? 15.203 31.875 14.992 1 98 156 ALA B O 1
ATOM 2741 N N . SER B 1 157 ? 13.969 30.016 15.047 1 98 157 SER B N 1
ATOM 2742 C CA . SER B 1 157 ? 15.133 29.141 14.961 1 98 157 SER B CA 1
ATOM 2743 C C . SER B 1 157 ? 15.68 29.094 13.539 1 98 157 SER B C 1
ATOM 2745 O O . SER B 1 157 ? 16.75 28.547 13.297 1 98 157 SER B O 1
ATOM 2747 N N . SER B 1 158 ? 14.945 29.641 12.633 1 97.94 158 SER B N 1
ATOM 2748 C CA . SER B 1 158 ? 15.391 29.625 11.242 1 97.94 158 SER B CA 1
ATOM 2749 C C . SER B 1 158 ? 16 30.953 10.836 1 97.94 158 SER B C 1
ATOM 2751 O O . SER B 1 158 ? 16.531 31.094 9.734 1 97.94 158 SER B O 1
ATOM 2753 N N . ALA B 1 159 ? 15.969 32 11.695 1 95.12 159 ALA B N 1
ATOM 2754 C CA . ALA B 1 159 ? 16.281 33.375 11.391 1 95.12 159 ALA B CA 1
ATOM 2755 C C . ALA B 1 159 ? 17.719 33.531 10.898 1 95.12 159 ALA B C 1
ATOM 2757 O O . ALA B 1 159 ? 18.016 34.375 10.062 1 95.12 159 ALA B O 1
ATOM 2758 N N . HIS B 1 160 ? 18.641 32.719 11.297 1 93.38 160 HIS B N 1
ATOM 2759 C CA . HIS B 1 160 ? 20.062 32.875 11.023 1 93.38 160 HIS B CA 1
ATOM 2760 C C . HIS B 1 160 ? 20.516 31.969 9.875 1 93.38 160 HIS B C 1
ATOM 2762 O O . HIS B 1 160 ? 21.688 31.969 9.508 1 93.38 160 HIS B O 1
ATOM 2768 N N . ILE B 1 161 ? 19.625 31.156 9.438 1 93.25 161 ILE B N 1
ATOM 2769 C CA . ILE B 1 161 ? 19.984 30.188 8.398 1 93.25 161 ILE B CA 1
ATOM 2770 C C . ILE B 1 161 ? 20.078 30.891 7.047 1 93.25 161 ILE B C 1
ATOM 2772 O O . ILE B 1 161 ? 19.297 31.797 6.75 1 93.25 161 ILE B O 1
ATOM 2776 N N . GLY B 1 162 ? 20.969 30.609 6.184 1 85.69 162 GLY B N 1
ATOM 2777 C CA . GLY B 1 162 ? 21.234 31.219 4.895 1 85.69 162 GLY B CA 1
ATOM 2778 C C . GLY B 1 162 ? 20.188 30.891 3.848 1 85.69 162 GLY B C 1
ATOM 2779 O O . GLY B 1 162 ? 19.141 30.297 4.164 1 85.69 162 GLY B O 1
ATOM 2780 N N . TRP B 1 163 ? 20.375 31.5 2.488 1 89.12 163 TRP B N 1
ATOM 2781 C CA . TRP B 1 163 ? 19.578 31.188 1.305 1 89.12 163 TRP B CA 1
ATOM 2782 C C . TRP B 1 163 ? 18.219 31.875 1.379 1 89.12 163 TRP B C 1
ATOM 2784 O O . TRP B 1 163 ? 17.312 31.578 0.585 1 89.12 163 TRP B O 1
ATOM 2794 N N . GLY B 1 164 ? 18.062 32.75 2.416 1 94.5 164 GLY B N 1
ATOM 2795 C CA . GLY B 1 164 ? 16.781 33.406 2.564 1 94.5 164 GLY B CA 1
ATOM 2796 C C . GLY B 1 164 ? 15.727 32.5 3.195 1 94.5 164 GLY B C 1
ATOM 2797 O O . GLY B 1 164 ? 14.531 32.844 3.158 1 94.5 164 GLY B O 1
ATOM 2798 N N . TYR B 1 165 ? 16.109 31.391 3.713 1 97.06 165 TYR B N 1
ATOM 2799 C CA . TYR B 1 165 ? 15.234 30.375 4.273 1 97.06 165 TYR B CA 1
ATOM 2800 C C . TYR B 1 165 ? 14.422 30.938 5.434 1 97.06 165 TYR B C 1
ATOM 2802 O O . TYR B 1 165 ? 13.188 30.922 5.395 1 97.06 165 TYR B O 1
ATOM 2810 N N . GLY B 1 166 ? 15.086 31.531 6.422 1 96.69 166 GLY B N 1
ATOM 2811 C CA . GLY B 1 166 ? 14.398 32.094 7.566 1 96.69 166 GLY B CA 1
ATOM 2812 C C . GLY B 1 166 ? 13.453 33.219 7.188 1 96.69 166 GLY B C 1
ATOM 2813 O O . GLY B 1 166 ? 12.344 33.312 7.719 1 96.69 166 GLY B O 1
ATOM 2814 N N . ASP B 1 167 ? 13.891 34.062 6.266 1 97.19 167 ASP B N 1
ATOM 2815 C CA . ASP B 1 167 ? 13.062 35.156 5.793 1 97.19 167 ASP B CA 1
ATOM 2816 C C . ASP B 1 167 ? 11.781 34.656 5.145 1 97.19 167 ASP B C 1
ATOM 2818 O O . ASP B 1 167 ? 10.703 35.188 5.367 1 97.19 167 ASP B O 1
ATOM 2822 N N . TYR B 1 168 ? 11.961 33.625 4.359 1 98.12 168 TYR B N 1
ATOM 2823 C CA . TYR B 1 168 ? 10.789 33.031 3.689 1 98.12 168 TYR B CA 1
ATOM 2824 C C . TYR B 1 168 ? 9.781 32.531 4.707 1 98.12 168 TYR B C 1
ATOM 2826 O O . TYR B 1 168 ? 8.578 32.781 4.582 1 98.12 168 TYR B O 1
ATOM 2834 N N . LEU B 1 169 ? 10.219 31.766 5.691 1 98.44 169 LEU B N 1
ATOM 2835 C CA . LEU B 1 169 ? 9.328 31.219 6.703 1 98.44 169 LEU B CA 1
ATOM 2836 C C . LEU B 1 169 ? 8.594 32.312 7.445 1 98.44 169 LEU B C 1
ATOM 2838 O O . LEU B 1 169 ? 7.387 32.219 7.684 1 98.44 169 LEU B O 1
ATOM 2842 N N . ALA B 1 170 ? 9.383 33.375 7.793 1 97.5 170 ALA B N 1
ATOM 2843 C CA . ALA B 1 170 ? 8.789 34.5 8.492 1 97.5 170 ALA B CA 1
ATOM 2844 C C . ALA B 1 170 ? 7.715 35.188 7.633 1 97.5 170 ALA B C 1
ATOM 2846 O O . ALA B 1 170 ? 6.594 35.406 8.094 1 97.5 170 ALA B O 1
ATOM 2847 N N . ASP B 1 171 ? 8.078 35.438 6.395 1 97.81 171 ASP B N 1
ATOM 2848 C CA . ASP B 1 171 ? 7.156 36.094 5.477 1 97.81 171 ASP B CA 1
ATOM 2849 C C . ASP B 1 171 ? 5.91 35.25 5.246 1 97.81 171 ASP B C 1
ATOM 2851 O O . ASP B 1 171 ? 4.789 35.781 5.273 1 97.81 171 ASP B O 1
ATOM 2855 N N . LYS B 1 172 ? 6.094 33.969 5.02 1 98.19 172 LYS B N 1
ATOM 2856 C CA . LYS B 1 172 ? 4.969 33.094 4.762 1 98.19 172 LYS B CA 1
ATOM 2857 C C . LYS B 1 172 ? 4.062 32.969 5.984 1 98.19 172 LYS B C 1
ATOM 2859 O O . LYS B 1 172 ? 2.844 32.844 5.848 1 98.19 172 LYS B O 1
ATOM 2864 N N . SER B 1 173 ? 4.598 33.062 7.168 1 97.31 173 SER B N 1
ATOM 2865 C CA . SER B 1 173 ? 3.824 32.969 8.406 1 97.31 173 SER B CA 1
ATOM 2866 C C . SER B 1 173 ? 2.889 34.156 8.555 1 97.31 173 SER B C 1
ATOM 2868 O O . SER B 1 173 ? 1.83 34.062 9.18 1 97.31 173 SER B O 1
ATOM 2870 N N . LEU B 1 174 ? 3.268 35.281 7.969 1 95.88 174 LEU B N 1
ATOM 2871 C CA . LEU B 1 174 ? 2.443 36.5 8.039 1 95.88 174 LEU B CA 1
ATOM 2872 C C . LEU B 1 174 ? 1.188 36.344 7.184 1 95.88 174 LEU B C 1
ATOM 2874 O O . LEU B 1 174 ? 0.237 37.094 7.328 1 95.88 174 LEU B O 1
ATOM 2878 N N . GLU B 1 175 ? 1.202 35.344 6.336 1 96.31 175 GLU B N 1
ATOM 2879 C CA . GLU B 1 175 ? 0.053 35.094 5.465 1 96.31 175 GLU B CA 1
ATOM 2880 C C . GLU B 1 175 ? -1.019 34.281 6.18 1 96.31 175 GLU B C 1
ATOM 2882 O O . GLU B 1 175 ? -2.107 34.062 5.645 1 96.31 175 GLU B O 1
ATOM 2887 N N . ILE B 1 176 ? -0.776 33.812 7.398 1 95.94 176 ILE B N 1
ATOM 2888 C CA . ILE B 1 176 ? -1.751 33.031 8.148 1 95.94 176 ILE B CA 1
ATOM 2889 C C . ILE B 1 176 ? -2.928 33.906 8.555 1 95.94 176 ILE B C 1
ATOM 2891 O O . ILE B 1 176 ? -2.738 34.969 9.156 1 95.94 176 ILE B O 1
ATOM 2895 N N . GLU B 1 177 ? -4.102 33.531 8.203 1 91 177 GLU B N 1
ATOM 2896 C CA . GLU B 1 177 ? -5.301 34.344 8.273 1 91 177 GLU B CA 1
ATOM 2897 C C . GLU B 1 177 ? -5.832 34.438 9.703 1 91 177 GLU B C 1
ATOM 2899 O O . GLU B 1 177 ? -6.652 35.281 10.016 1 91 177 GLU B O 1
ATOM 2904 N N . TRP B 1 178 ? -5.355 33.656 10.562 1 84.19 178 TRP B N 1
ATOM 2905 C CA . TRP B 1 178 ? -5.914 33.562 11.914 1 84.19 178 TRP B CA 1
ATOM 2906 C C . TRP B 1 178 ? -5.098 34.375 12.898 1 84.19 178 TRP B C 1
ATOM 2908 O O . TRP B 1 178 ? -5.375 34.375 14.102 1 84.19 178 TRP B O 1
ATOM 2918 N N . LEU B 1 179 ? -4.043 35.062 12.492 1 74.19 179 LEU B N 1
ATOM 2919 C CA . LEU B 1 179 ? -3.102 35.812 13.297 1 74.19 179 LEU B CA 1
ATOM 2920 C C . LEU B 1 179 ? -3.826 36.906 14.086 1 74.19 179 LEU B C 1
ATOM 2922 O O . LEU B 1 179 ? -3.512 37.156 15.258 1 74.19 179 LEU B O 1
ATOM 2926 N N . GLU B 1 180 ? -4.742 37.562 13.43 1 69 180 GLU B N 1
ATOM 2927 C CA . GLU B 1 180 ? -5.383 38.75 13.992 1 69 180 GLU B CA 1
ATOM 2928 C C . GLU B 1 180 ? -6.441 38.375 15.023 1 69 180 GLU B C 1
ATOM 2930 O O . GLU B 1 180 ? -6.906 39.219 15.789 1 69 180 GLU B O 1
ATOM 2935 N N . GLU B 1 181 ? -6.762 37.125 14.945 1 67.81 181 GLU B N 1
ATOM 2936 C CA . GLU B 1 181 ? -7.824 36.719 15.859 1 67.81 181 GLU B CA 1
ATOM 2937 C C . GLU B 1 181 ? -7.258 36.25 17.203 1 67.81 181 GLU B C 1
ATOM 2939 O O . GLU B 1 181 ? -8.008 35.969 18.141 1 67.81 181 GLU B O 1
ATOM 2944 N N . VAL B 1 182 ? -6.02 36.375 17.219 1 63.72 182 VAL B N 1
ATOM 2945 C CA . VAL B 1 182 ? -5.43 35.906 18.469 1 63.72 182 VAL B CA 1
ATOM 2946 C C . VAL B 1 182 ? -4.387 36.906 18.953 1 63.72 182 VAL B C 1
ATOM 2948 O O . VAL B 1 182 ? -3.764 37.594 18.156 1 63.72 182 VAL B O 1
#

InterPro domains:
  IPR046153 Protein of unknown function DUF6155 [PF19652] (8-159)

Solvent-accessible surface area (backbone atoms only — not comparable to full-atom values): 20303 Å² total; per-residue (Å²): 130,82,74,74,72,50,72,71,54,46,52,56,59,52,68,74,48,54,64,69,57,51,50,51,52,52,50,50,39,40,74,66,28,69,64,50,32,48,31,51,34,40,71,72,61,41,66,66,46,41,52,50,54,48,48,54,52,49,51,53,44,47,39,52,58,53,42,90,87,55,92,61,84,50,56,61,67,62,49,49,47,52,42,56,48,38,47,61,39,45,53,71,65,56,27,46,51,46,36,51,48,50,36,50,48,52,51,51,46,37,72,72,71,41,87,84,55,68,70,57,52,49,51,38,52,51,40,47,50,52,35,47,52,48,44,58,73,72,50,49,60,74,57,46,62,75,39,46,65,58,49,53,50,50,32,62,73,26,58,83,47,68,95,56,49,15,59,48,50,46,56,56,58,69,67,43,75,52,57,83,79,100,131,82,72,74,74,52,71,71,56,46,51,55,58,52,66,76,48,54,63,70,55,50,50,50,52,52,50,52,40,39,74,66,28,70,64,50,32,49,30,50,34,41,72,70,62,40,66,66,46,40,51,50,54,49,48,52,51,48,50,54,43,47,39,51,60,54,43,90,86,55,92,61,83,50,55,60,67,64,47,50,48,51,42,57,48,39,48,60,39,46,55,71,66,57,28,45,51,45,37,51,48,51,36,49,49,52,52,51,46,38,71,73,72,41,86,84,54,70,70,57,52,51,51,38,51,51,40,47,50,51,35,47,52,47,45,58,74,72,51,47,59,73,58,47,62,74,40,47,66,59,50,50,50,51,31,63,74,26,58,83,48,70,96,55,49,15,58,48,50,45,57,56,56,68,66,43,75,53,57,84,78,97

pLDDT: mean 95.0, std 5.5, range [63.72, 98.94]

Sequence (364 aa):
MIKPLKLTDLKKELNKLDQKQLVEIIANLYKNDQRAKDMLCVRLMGEAYKNELLTAYKIKMHDIFFPRFIQTIPSLKSAKALITEIKKIGDDQMGLELMLYYVECGNKFTNAYGDIDEAFYNSLTGMYAQFVNQLNANGTVSIYLKYKERINDLVASSAHIGWGYGDYLADKSLEIEWLEEVMIKPLKLTDLKKELNKLDQKQLVEIIANLYKNDQRAKDMLCVRLMGEAYKNELLTAYKIKMHDIFFPRFIQTIPSLKSAKALITEIKKIGDDQMGLELMLYYVECGNKFTNAYGDIDEAFYNSLTGMYAQFVNQLNANGTVSIYLKYKERINDLVASSAHIGWGYGDYLADKSLEIEWLEEV

Radius of gyration: 26.2 Å; Cα contacts (8 Å, |Δi|>4): 348; chains: 2; bounding box: 52×79×43 Å

Foldseek 3Di:
DDDDDDPVVVVVVCVVDDPVVVVVVLVVCLVPPVLSVLLVCQVPVDDVSLVVVLVVLLVVLLCQLPPDPDHDHGDLVVLVVSLVSCVSRHPLLSSLVSLLSNLVSLLVSCLVPNDDDPVSLCSSLVSLLVSLVSCQVPHDLVSVVVCVVVLVVSLVSCVPHDPCSSVSSVVSVVVRPNVVVD/DDDDDDPVVVVVVVVVDDPVVVVVVLVVCLVPPVLSVLLVCQVPVDDVSLVVVLVVLLVVLLCQLPPDPDHDHGDLVVLVVSLVSCVSRHPLLSSLVSLLSNLVSLLVSCLVPNDDDPVSLCSSLVSLLVSLVSCQVPHDLVSVVVCVVVLVVSLVSCVPHDPCSSVSSVVSVVVRPNVVVD

Nearest PDB structures (foldseek):
  6gsn-assembly1_q  TM=5.801E-01  e=2.004E+00  Saccharomyces cerevisiae S288C
  2hr2-assembly2_B  TM=3.605E-01  e=1.909E+00  Chlorobaculum tepidum TLS
  8atm-assembly1_B  TM=4.804E-01  e=7.100E+00  Homo sapiens
  8ato-assembly1_A  TM=4.723E-01  e=6.441E+00  Homo sapiens
  6gsn-assembly1_q  TM=5.811E-01  e=1.971E+00  Saccharomyces cerevisiae S288C

Secondary structure (DSSP, 8-state):
-PPPPPHHHHHHHHTTS-HHHHHHHHHHHHHH-HHHHHHHHHHHH-HHHHHHHHHHHHHHHHHHHS-SS------HHHHHHHHHHHHHHS-HHHHHHHHHHHHHHHHHHHHHH----HHHHHHHHHHHHHHHHHHHHH--HHHHHHHHHHHHHHHHHHTT-TTTHHHHHHHHHTT-TTGGG-/-PPPPPHHHHHHHHTTS-HHHHHHHHHHHHHH-HHHHHHHHHHHH-HHHHHHHHHHHHHHHHHHHS-SS------HHHHHHHHHHHHHHS-HHHHHHHHHHHHHHHHHHHHHH----HHHHHHHHHHHHHHHHHHHHH--HHHHHHHHHHHHHHHHHHTT-TTTHHHHHHHHHTT-TTGGG-